Protein AF-0000000085928287 (afdb_homodimer)

Foldseek 3Di:
DDPLVVCVVPVLSLLVVVQLLAQADKDFLVRSCVVSVHDSVSSVVNQVVCVVVVQWDWDDDPPTIIIHGNQVDQVNLVVSLVVVVSLCVVLPVVQQFDDFQFKKWFDSSLRSNDGNQDAIEMETADDPVRGNVVSVVVSCVVSVHHHHYDYHYPVVLVVCVVVVPVVSVRCLVGMGTPDHDRD/DDPLVVCVVPVLSLLVVVQLLAQADKDFLVRSCVVSVHDSVSSCVNQVVCVVVVQWDWDDDPPTIIIHGNQVDQVNLVVSLVVVVSLCVVLPVVQQFDDFQFKKWFDSSLRSNDGNQDAIEMETADDPVRGNVVSVVVSCVVSVHHHHYDYHYPVVLVVCVVVVPVVSVRCLVGIGTPDHDRD

Structure (mmCIF, N/CA/C/O backbone):
data_AF-0000000085928287-model_v1
#
loop_
_entity.id
_entity.type
_entity.pdbx_description
1 polymer 'protein adenylyltransferase'
#
loop_
_atom_site.group_PDB
_atom_site.id
_atom_site.type_symbol
_atom_site.label_atom_id
_atom_site.label_alt_id
_atom_site.label_comp_id
_atom_site.label_asym_id
_atom_site.label_entity_id
_atom_site.label_seq_id
_atom_site.pdbx_PDB_ins_code
_atom_site.Cartn_x
_atom_site.Cartn_y
_atom_site.Cartn_z
_atom_site.occupancy
_atom_site.B_iso_or_equiv
_atom_site.auth_seq_id
_atom_site.auth_comp_id
_atom_site.auth_asym_id
_atom_site.auth_atom_id
_atom_site.pdbx_PDB_model_num
ATOM 1 N N . MET A 1 1 ? -15.859 -15.82 -5.484 1 83 1 MET A N 1
ATOM 2 C CA . MET A 1 1 ? -15.695 -14.375 -5.418 1 83 1 MET A CA 1
ATOM 3 C C . MET A 1 1 ? -14.367 -14.008 -4.77 1 83 1 MET A C 1
ATOM 5 O O . MET A 1 1 ? -13.992 -14.57 -3.736 1 83 1 MET A O 1
ATOM 9 N N . SER A 1 2 ? -13.656 -13.07 -5.449 1 89.94 2 SER A N 1
ATOM 10 C CA . SER A 1 2 ? -12.352 -12.664 -4.941 1 89.94 2 SER A CA 1
ATOM 11 C C . SER A 1 2 ? -12.492 -11.68 -3.787 1 89.94 2 SER A C 1
ATOM 13 O O . SER A 1 2 ? -13.594 -11.203 -3.496 1 89.94 2 SER A O 1
ATOM 15 N N . MET A 1 3 ? -11.391 -11.453 -3.07 1 89.56 3 MET A N 1
ATOM 16 C CA . MET A 1 3 ? -11.352 -10.484 -1.98 1 89.56 3 MET A CA 1
ATOM 17 C C . MET A 1 3 ? -11.82 -9.109 -2.453 1 89.56 3 MET A C 1
ATOM 19 O O . MET A 1 3 ? -12.688 -8.5 -1.826 1 89.56 3 MET A O 1
ATOM 23 N N . LEU A 1 4 ? -11.336 -8.648 -3.57 1 93.5 4 LEU A N 1
ATOM 24 C CA . LEU A 1 4 ? -11.688 -7.332 -4.086 1 93.5 4 LEU A CA 1
ATOM 25 C C . LEU A 1 4 ? -13.156 -7.273 -4.484 1 93.5 4 LEU A C 1
ATOM 27 O O . LEU A 1 4 ? -13.805 -6.242 -4.312 1 93.5 4 LEU A O 1
ATOM 31 N N . GLU A 1 5 ? -13.641 -8.367 -4.961 1 93.19 5 GLU A N 1
ATOM 32 C CA . GLU A 1 5 ? -15.055 -8.438 -5.297 1 93.19 5 GLU A CA 1
ATOM 33 C C . GLU A 1 5 ? -15.93 -8.312 -4.051 1 93.19 5 GLU A C 1
ATOM 35 O O . GLU A 1 5 ? -16.984 -7.664 -4.086 1 93.19 5 GLU A O 1
ATOM 40 N N . HIS A 1 6 ? -15.492 -8.93 -2.996 1 93.5 6 HIS A N 1
ATOM 41 C CA . HIS A 1 6 ? -16.234 -8.805 -1.742 1 93.5 6 HIS A CA 1
ATOM 42 C C . HIS A 1 6 ? -16.172 -7.379 -1.211 1 93.5 6 HIS A C 1
ATOM 44 O O . HIS A 1 6 ? -17.172 -6.859 -0.712 1 93.5 6 HIS A O 1
ATOM 50 N N . PHE A 1 7 ? -15.047 -6.762 -1.359 1 93.06 7 PHE A N 1
ATOM 51 C CA . PHE A 1 7 ? -14.883 -5.402 -0.86 1 93.06 7 PHE A CA 1
ATOM 52 C C . PHE A 1 7 ? -15.758 -4.43 -1.64 1 93.06 7 PHE A C 1
ATOM 54 O O . PHE A 1 7 ? -16.188 -3.404 -1.104 1 93.06 7 PHE A O 1
ATOM 61 N N . LYS A 1 8 ? -16.094 -4.777 -2.809 1 92.38 8 LYS A N 1
ATOM 62 C CA . LYS A 1 8 ? -16.938 -3.939 -3.648 1 92.38 8 LYS A CA 1
ATOM 63 C C . LYS A 1 8 ? -18.359 -3.875 -3.1 1 92.38 8 LYS A C 1
ATOM 65 O O . LYS A 1 8 ? -19.156 -3.025 -3.514 1 92.38 8 LYS A O 1
ATOM 70 N N . LYS A 1 9 ? -18.703 -4.781 -2.217 1 91.25 9 LYS A N 1
ATOM 71 C CA . LYS A 1 9 ? -20 -4.719 -1.546 1 91.25 9 LYS A CA 1
ATOM 72 C C . LYS A 1 9 ? -20.094 -3.486 -0.654 1 91.25 9 LYS A C 1
ATOM 74 O O . LYS A 1 9 ? -21.203 -3.055 -0.305 1 91.25 9 LYS A O 1
ATOM 79 N N . PHE A 1 10 ? -19 -3.037 -0.293 1 93.88 10 PHE A N 1
ATOM 80 C CA . PHE A 1 10 ? -18.938 -1.779 0.441 1 93.88 10 PHE A CA 1
ATOM 81 C C . PHE A 1 10 ? -18.938 -0.593 -0.516 1 93.88 10 PHE A C 1
ATOM 83 O O . PHE A 1 10 ? -18 -0.409 -1.288 1 93.88 10 PHE A O 1
ATOM 90 N N . THR A 1 11 ? -19.953 0.269 -0.421 1 95.06 11 THR A N 1
ATOM 91 C CA . THR A 1 11 ? -20.156 1.367 -1.361 1 95.06 11 THR A CA 1
ATOM 92 C C . THR A 1 11 ? -18.938 2.295 -1.364 1 95.06 11 THR A C 1
ATOM 94 O O . THR A 1 11 ? -18.547 2.801 -2.416 1 95.06 11 THR A O 1
ATOM 97 N N . GLY A 1 12 ? -18.359 2.527 -0.198 1 96.12 12 GLY A N 1
ATOM 98 C CA . GLY A 1 12 ? -17.172 3.363 -0.122 1 96.12 12 GLY A CA 1
ATOM 99 C C . GLY A 1 12 ? -16.016 2.836 -0.95 1 96.12 12 GLY A C 1
ATOM 100 O O . GLY A 1 12 ? -15.273 3.613 -1.564 1 96.12 12 GLY A O 1
ATOM 101 N N . PHE A 1 13 ? -15.891 1.525 -0.926 1 96.88 13 PHE A N 1
ATOM 102 C CA . PHE A 1 13 ? -14.828 0.913 -1.718 1 96.88 13 PHE A CA 1
ATOM 103 C C . PHE A 1 13 ? -15.094 1.088 -3.207 1 96.88 13 PHE A C 1
ATOM 105 O O . PHE A 1 13 ? -14.172 1.339 -3.984 1 96.88 13 PHE A O 1
ATOM 112 N N . LYS A 1 14 ? -16.312 0.986 -3.617 1 96.56 14 LYS A N 1
ATOM 113 C CA . LYS A 1 14 ? -16.672 1.177 -5.02 1 96.56 14 LYS A CA 1
ATOM 114 C C . LYS A 1 14 ? -16.266 2.568 -5.504 1 96.56 14 LYS A C 1
ATOM 116 O O . LYS A 1 14 ? -15.727 2.719 -6.602 1 96.56 14 LYS A O 1
ATOM 121 N N . VAL A 1 15 ? -16.609 3.463 -4.691 1 97.88 15 VAL A N 1
ATOM 122 C CA . VAL A 1 15 ? -16.297 4.848 -5.031 1 97.88 15 VAL A CA 1
ATOM 123 C C . VAL A 1 15 ? -14.781 5.02 -5.121 1 97.88 15 VAL A C 1
ATOM 125 O O . VAL A 1 15 ? -14.266 5.574 -6.098 1 97.88 15 VAL A O 1
ATOM 128 N N . LEU A 1 16 ? -14.062 4.539 -4.086 1 98 16 LEU A N 1
ATOM 129 C CA . LEU A 1 16 ? -12.602 4.629 -4.074 1 98 16 LEU A CA 1
ATOM 130 C C . LEU A 1 16 ? -12.008 3.951 -5.301 1 98 16 LEU A C 1
ATOM 132 O O . LEU A 1 16 ? -11.133 4.516 -5.965 1 98 16 LEU A O 1
ATOM 136 N N . GLU A 1 17 ? -12.492 2.779 -5.578 1 97.69 17 GLU A N 1
ATOM 137 C CA . GLU A 1 17 ? -11.992 1.987 -6.699 1 97.69 17 GLU A CA 1
ATOM 138 C C . GLU A 1 17 ? -12.141 2.742 -8.016 1 97.69 17 GLU A C 1
ATOM 140 O O . GLU A 1 17 ? -11.25 2.689 -8.867 1 97.69 17 GLU A O 1
ATOM 145 N N . TYR A 1 18 ? -13.211 3.406 -8.234 1 97.81 18 TYR A N 1
ATOM 146 C CA . TYR A 1 18 ? -13.406 4.18 -9.461 1 97.81 18 TYR A CA 1
ATOM 147 C C . TYR A 1 18 ? -12.234 5.129 -9.695 1 97.81 18 TYR A C 1
ATOM 149 O O . TYR A 1 18 ? -11.68 5.18 -10.789 1 97.81 18 TYR A O 1
ATOM 157 N N . PHE A 1 19 ? -11.891 5.828 -8.672 1 98.06 19 PHE A N 1
ATOM 158 C CA . PHE A 1 19 ? -10.844 6.836 -8.812 1 98.06 19 PHE A CA 1
ATOM 159 C C . PHE A 1 19 ? -9.477 6.18 -8.961 1 98.06 19 PHE A C 1
ATOM 161 O O . PHE A 1 19 ? -8.602 6.707 -9.656 1 98.06 19 PHE A O 1
ATOM 168 N N . LEU A 1 20 ? -9.258 5.043 -8.266 1 97.62 20 LEU A N 1
ATOM 169 C CA . LEU A 1 20 ? -7.992 4.328 -8.406 1 97.62 20 LEU A CA 1
ATOM 170 C C . LEU A 1 20 ? -7.797 3.838 -9.836 1 97.62 20 LEU A C 1
ATOM 172 O O . LEU A 1 20 ? -6.672 3.807 -10.336 1 97.62 20 LEU A O 1
ATOM 176 N N . LEU A 1 21 ? -8.875 3.459 -10.477 1 96.31 21 LEU A N 1
ATOM 177 C CA . LEU A 1 21 ? -8.836 2.955 -11.844 1 96.31 21 LEU A CA 1
ATOM 178 C C . LEU A 1 21 ? -8.734 4.102 -12.844 1 96.31 21 LEU A C 1
ATOM 180 O O . LEU A 1 21 ? -8.359 3.893 -14 1 96.31 21 LEU A O 1
ATOM 184 N N . HIS A 1 22 ? -9.094 5.324 -12.383 1 97 22 HIS A N 1
ATOM 185 C CA . HIS A 1 22 ? -9.07 6.52 -13.219 1 97 22 HIS A CA 1
ATOM 186 C C . HIS A 1 22 ? -8.344 7.664 -12.516 1 97 22 HIS A C 1
ATOM 188 O O . HIS A 1 22 ? -8.922 8.727 -12.281 1 97 22 HIS A O 1
ATOM 194 N N . PRO A 1 23 ? -7.066 7.543 -12.32 1 97 23 PRO A N 1
ATOM 195 C CA . PRO A 1 23 ? -6.328 8.438 -11.422 1 97 23 PRO A CA 1
ATOM 196 C C . PRO A 1 23 ? -6.305 9.883 -11.922 1 97 23 PRO A C 1
ATOM 198 O O . PRO A 1 23 ? -6.18 10.812 -11.125 1 97 23 PRO A O 1
ATOM 201 N N . THR A 1 24 ? -6.426 10.172 -13.203 1 97 24 THR A N 1
ATOM 202 C CA . THR A 1 24 ? -6.289 11.531 -13.703 1 97 24 THR A CA 1
ATOM 203 C C . THR A 1 24 ? -7.652 12.102 -14.094 1 97 24 THR A C 1
ATOM 205 O O . THR A 1 24 ? -7.754 13.266 -14.477 1 97 24 THR A O 1
ATOM 208 N N . CYS A 1 25 ? -8.719 11.344 -14 1 96.12 25 CYS A N 1
ATOM 209 C CA . CYS A 1 25 ? -10.039 11.766 -14.453 1 96.12 25 CYS A CA 1
ATOM 210 C C . CYS A 1 25 ? -10.758 12.57 -13.383 1 96.12 25 CYS A C 1
ATOM 212 O O . CYS A 1 25 ? -10.547 12.352 -12.188 1 96.12 25 CYS A O 1
ATOM 214 N N . GLU A 1 26 ? -11.484 13.461 -13.859 1 97.25 26 GLU A N 1
ATOM 215 C CA . GLU A 1 26 ? -12.406 14.211 -13.016 1 97.25 26 GLU A CA 1
ATOM 216 C C . GLU A 1 26 ? -13.852 13.82 -13.297 1 97.25 26 GLU A C 1
ATOM 218 O O . GLU A 1 26 ? -14.219 13.586 -14.453 1 97.25 26 GLU A O 1
ATOM 223 N N . ILE A 1 27 ? -14.633 13.836 -12.211 1 97.38 27 ILE A N 1
ATOM 224 C CA . ILE A 1 27 ? -16 13.398 -12.438 1 97.38 27 ILE A CA 1
ATOM 225 C C . ILE A 1 27 ? -16.938 14.117 -11.477 1 97.38 27 ILE A C 1
ATOM 227 O O . ILE A 1 27 ? -16.594 14.352 -10.32 1 97.38 27 ILE A O 1
ATOM 231 N N . HIS A 1 28 ? -18.125 14.461 -12.023 1 96.5 28 HIS A N 1
ATOM 232 C CA . HIS A 1 28 ? -19.156 15.055 -11.172 1 96.5 28 HIS A CA 1
ATOM 233 C C . HIS A 1 28 ? -19.938 13.977 -10.43 1 96.5 28 HIS A C 1
ATOM 235 O O . HIS A 1 28 ? -19.984 12.828 -10.859 1 96.5 28 HIS A O 1
ATOM 241 N N . LEU A 1 29 ? -20.547 14.422 -9.336 1 94.31 29 LEU A N 1
ATOM 242 C CA . LEU A 1 29 ? -21.219 13.531 -8.398 1 94.31 29 LEU A CA 1
ATOM 243 C C . LEU A 1 29 ? -22.312 12.727 -9.109 1 94.31 29 LEU A C 1
ATOM 245 O O . LEU A 1 29 ? -22.391 11.508 -8.945 1 94.31 29 LEU A O 1
ATOM 249 N N . LYS A 1 30 ? -23.109 13.352 -9.938 1 94.25 30 LYS A N 1
ATOM 250 C CA . LYS A 1 30 ? -24.219 12.672 -10.609 1 94.25 30 LYS A CA 1
ATOM 251 C C . LYS A 1 30 ? -23.703 11.641 -11.602 1 94.25 30 LYS A C 1
ATOM 253 O O . LYS A 1 30 ? -24.266 10.547 -11.719 1 94.25 30 LYS A O 1
ATOM 258 N N . GLU A 1 31 ? -22.719 11.992 -12.281 1 97.12 31 GLU A N 1
ATOM 259 C CA . GLU A 1 31 ? -22.125 11.07 -13.234 1 97.12 31 GLU A CA 1
ATOM 260 C C . GLU A 1 31 ? -21.5 9.875 -12.516 1 97.12 31 GLU A C 1
ATOM 262 O O . GLU A 1 31 ? -21.625 8.734 -12.977 1 97.12 31 GLU A O 1
ATOM 267 N N . LEU A 1 32 ? -20.828 10.102 -11.414 1 97.81 32 LEU A N 1
ATOM 268 C CA . LEU A 1 32 ? -20.219 9.031 -10.625 1 97.81 32 LEU A CA 1
ATOM 269 C C . LEU A 1 32 ? -21.281 8.062 -10.109 1 97.81 32 LEU A C 1
ATOM 271 O O . LEU A 1 32 ? -21.125 6.848 -10.227 1 97.81 32 LEU A O 1
ATOM 275 N N . ALA A 1 33 ? -22.312 8.641 -9.578 1 97.94 33 ALA A N 1
ATOM 276 C CA . ALA A 1 33 ? -23.406 7.84 -9.055 1 97.94 33 ALA A CA 1
ATOM 277 C C . ALA A 1 33 ? -23.984 6.93 -10.125 1 97.94 33 ALA A C 1
ATOM 279 O O . ALA A 1 33 ? -24.25 5.754 -9.875 1 97.94 33 ALA A O 1
ATOM 280 N N . ARG A 1 34 ? -24.188 7.445 -11.312 1 97.94 34 ARG A N 1
ATOM 281 C CA . ARG A 1 34 ? -24.719 6.684 -12.438 1 97.94 34 ARG A CA 1
ATOM 282 C C . ARG A 1 34 ? -23.75 5.574 -12.852 1 97.94 34 ARG A C 1
ATOM 284 O O . ARG A 1 34 ? -24.156 4.43 -13.055 1 97.94 34 ARG A O 1
ATOM 291 N N . ALA A 1 35 ? -22.484 5.934 -12.938 1 97.12 35 ALA A N 1
ATOM 292 C CA . ALA A 1 35 ? -21.453 4.988 -13.383 1 97.12 35 ALA A CA 1
ATOM 293 C C . ALA A 1 35 ? -21.359 3.803 -12.43 1 97.12 35 ALA A C 1
ATOM 295 O O . ALA A 1 35 ? -21.141 2.668 -12.859 1 97.12 35 ALA A O 1
ATOM 296 N N . LEU A 1 36 ? -21.562 4.07 -11.117 1 97.62 36 LEU A N 1
ATOM 297 C CA . LEU A 1 36 ? -21.359 3.043 -10.094 1 97.62 36 LEU A CA 1
ATOM 298 C C . LEU A 1 36 ? -22.688 2.426 -9.688 1 97.62 36 LEU A C 1
ATOM 300 O O . LEU A 1 36 ? -22.734 1.5 -8.867 1 97.62 36 LEU A O 1
ATOM 304 N N . LYS A 1 37 ? -23.781 2.957 -10.258 1 97.5 37 LYS A N 1
ATOM 305 C CA . LYS A 1 37 ? -25.125 2.496 -9.93 1 97.5 37 LYS A CA 1
ATOM 306 C C . LYS A 1 37 ? -25.375 2.578 -8.43 1 97.5 37 LYS A C 1
ATOM 308 O O . LYS A 1 37 ? -25.844 1.612 -7.82 1 97.5 37 LYS A O 1
ATOM 313 N N . ILE A 1 38 ? -25.047 3.697 -7.855 1 97.25 38 ILE A N 1
ATOM 314 C CA . ILE A 1 38 ? -25.312 4 -6.453 1 97.25 38 ILE A CA 1
ATOM 315 C C . ILE A 1 38 ? -26.109 5.301 -6.352 1 97.25 38 ILE A C 1
ATOM 317 O O . ILE A 1 38 ? -26.266 6.016 -7.344 1 97.25 38 ILE A O 1
ATOM 321 N N . SER A 1 39 ? -26.625 5.59 -5.172 1 96.81 39 SER A N 1
ATOM 322 C CA . SER A 1 39 ? -27.406 6.809 -4.977 1 96.81 39 SER A CA 1
ATOM 323 C C . SER A 1 39 ? -26.516 8.039 -4.988 1 96.81 39 SER A C 1
ATOM 325 O O . SER A 1 39 ? -25.328 7.969 -4.637 1 96.81 39 SER A O 1
ATOM 327 N N . SER A 1 40 ? -27.094 9.141 -5.359 1 96.31 40 SER A N 1
ATOM 328 C CA . SER A 1 40 ? -26.391 10.414 -5.309 1 96.31 40 SER A CA 1
ATOM 329 C C . SER A 1 40 ? -25.953 10.742 -3.885 1 96.31 40 SER A C 1
ATOM 331 O O . SER A 1 40 ? -24.891 11.352 -3.68 1 96.31 40 SER A O 1
ATOM 333 N N . GLY A 1 41 ? -26.734 10.375 -2.916 1 96.69 41 GLY A N 1
ATOM 334 C CA . GLY A 1 41 ? -26.391 10.578 -1.521 1 96.69 41 GLY A CA 1
ATOM 335 C C . GLY A 1 41 ? -25.141 9.812 -1.1 1 96.69 41 GLY A C 1
ATOM 336 O O . GLY A 1 41 ? -24.281 10.359 -0.407 1 96.69 41 GLY A O 1
ATOM 337 N N . SER A 1 42 ? -25.062 8.547 -1.509 1 96.56 42 SER A N 1
ATOM 338 C CA . SER A 1 42 ? -23.891 7.727 -1.198 1 96.56 42 SER A CA 1
ATOM 339 C C . SER A 1 42 ? -22.641 8.258 -1.886 1 96.56 42 SER A C 1
ATOM 341 O O . SER A 1 42 ? -21.562 8.32 -1.278 1 96.56 42 SER A O 1
ATOM 343 N N . ALA A 1 43 ? -22.859 8.609 -3.148 1 97.62 43 ALA A N 1
ATOM 344 C CA . ALA A 1 43 ? -21.734 9.188 -3.881 1 97.62 43 ALA A CA 1
ATOM 345 C C . ALA A 1 43 ? -21.219 10.445 -3.184 1 97.62 43 ALA A C 1
ATOM 347 O O . ALA A 1 43 ? -20.016 10.609 -3.004 1 97.62 43 ALA A O 1
ATOM 348 N N . LYS A 1 44 ? -22.094 11.266 -2.812 1 97.5 44 LYS A N 1
ATOM 349 C CA . LYS A 1 44 ? -21.734 12.5 -2.115 1 97.5 44 LYS A CA 1
ATOM 350 C C . LYS A 1 44 ? -21.047 12.188 -0.783 1 97.5 44 LYS A C 1
ATOM 352 O O . LYS A 1 44 ? -20.031 12.797 -0.447 1 97.5 44 LYS A O 1
ATOM 357 N N . LEU A 1 45 ? -21.625 11.305 -0.024 1 97.38 45 LEU A N 1
ATOM 358 C CA . LEU A 1 45 ? -21.094 10.93 1.284 1 97.38 45 LEU A CA 1
ATOM 359 C C . LEU A 1 45 ? -19.625 10.539 1.183 1 97.38 45 LEU A C 1
ATOM 361 O O . LEU A 1 45 ? -18.766 11.094 1.887 1 97.38 45 LEU A O 1
ATOM 365 N N . TYR A 1 46 ? -19.312 9.648 0.306 1 97.75 46 TYR A N 1
ATOM 366 C CA . TYR A 1 46 ? -17.953 9.094 0.259 1 97.75 46 TYR A CA 1
ATOM 367 C C . TYR A 1 46 ? -17 10.039 -0.462 1 97.75 46 TYR A C 1
ATOM 369 O O . TYR A 1 46 ? -15.828 10.117 -0.122 1 97.75 46 TYR A O 1
ATOM 377 N N . CYS A 1 47 ? -17.5 10.773 -1.447 1 98 47 CYS A N 1
ATOM 378 C CA . CYS A 1 47 ? -16.641 11.797 -2.037 1 98 47 CYS A CA 1
ATOM 379 C C . CYS A 1 47 ? -16.25 12.852 -1.002 1 98 47 CYS A C 1
ATOM 381 O O . CYS A 1 47 ? -15.094 13.258 -0.933 1 98 47 CYS A O 1
ATOM 383 N N . ASP A 1 48 ? -17.234 13.234 -0.216 1 97.88 48 ASP A N 1
ATOM 384 C CA . ASP A 1 48 ? -16.953 14.203 0.842 1 97.88 48 ASP A CA 1
ATOM 385 C C . ASP A 1 48 ? -15.984 13.625 1.872 1 97.88 48 ASP A C 1
ATOM 387 O O . ASP A 1 48 ? -15.078 14.32 2.338 1 97.88 48 ASP A O 1
ATOM 391 N N . LEU A 1 49 ? -16.219 12.398 2.215 1 97.38 49 LEU A N 1
ATOM 392 C CA . LEU A 1 49 ? -15.367 11.719 3.18 1 97.38 49 LEU A CA 1
ATOM 393 C C . LEU A 1 49 ? -13.922 11.664 2.686 1 97.38 49 LEU A C 1
ATOM 395 O O . LEU A 1 49 ? -13 12.055 3.402 1 97.38 49 LEU A O 1
ATOM 399 N N . PHE A 1 50 ? -13.711 11.203 1.436 1 98 50 PHE A N 1
ATOM 400 C CA . PHE A 1 50 ? -12.375 11.055 0.872 1 98 50 PHE A CA 1
ATOM 401 C C . PHE A 1 50 ? -11.727 12.414 0.665 1 98 50 PHE A C 1
ATOM 403 O O . PHE A 1 50 ? -10.5 12.547 0.787 1 98 50 PHE A O 1
ATOM 410 N N . GLU A 1 51 ? -12.539 13.414 0.361 1 97.56 51 GLU A N 1
ATOM 411 C CA . GLU A 1 51 ? -12 14.766 0.244 1 97.56 51 GLU A CA 1
ATOM 412 C C . GLU A 1 51 ? -11.516 15.281 1.596 1 97.56 51 GLU A C 1
ATOM 414 O O . GLU A 1 51 ? -10.445 15.883 1.69 1 97.56 51 GLU A O 1
ATOM 419 N N . SER A 1 52 ? -12.289 15.055 2.629 1 97 52 SER A N 1
ATOM 420 C CA . SER A 1 52 ? -11.938 15.539 3.959 1 97 52 SER A CA 1
ATOM 421 C C . SER A 1 52 ? -10.633 14.914 4.445 1 97 52 SER A C 1
ATOM 423 O O . SER A 1 52 ? -9.906 15.523 5.234 1 97 52 SER A O 1
ATOM 425 N N . GLU A 1 53 ? -10.25 13.789 3.906 1 95.75 53 GLU A N 1
ATOM 426 C CA . GLU A 1 53 ? -9.031 13.094 4.309 1 95.75 53 GLU A CA 1
ATOM 427 C C . GLU A 1 53 ? -7.895 13.367 3.33 1 95.75 53 GLU A C 1
ATOM 429 O O . GLU A 1 53 ? -6.801 12.82 3.475 1 95.75 53 GLU A O 1
ATOM 434 N N . GLY A 1 54 ? -8.164 14.094 2.332 1 96.56 54 GLY A N 1
ATOM 435 C CA . GLY A 1 54 ? -7.145 14.492 1.377 1 96.56 54 GLY A CA 1
ATOM 436 C C . GLY A 1 54 ? -6.891 13.445 0.306 1 96.56 54 GLY A C 1
ATOM 437 O O . GLY A 1 54 ? -5.895 13.523 -0.416 1 96.56 54 GLY A O 1
ATOM 438 N N . ILE A 1 55 ? -7.75 12.5 0.216 1 98.12 55 ILE A N 1
ATOM 439 C CA . ILE A 1 55 ? -7.625 11.453 -0.79 1 98.12 55 ILE A CA 1
ATOM 440 C C . ILE A 1 55 ? -8.164 11.953 -2.129 1 98.12 55 ILE A C 1
ATOM 442 O O . ILE A 1 55 ? -7.605 11.641 -3.184 1 98.12 55 ILE A O 1
ATOM 446 N N . LEU A 1 56 ? -9.211 12.719 -2.072 1 98.44 56 LEU A N 1
ATOM 447 C CA . LEU A 1 56 ? -9.766 13.375 -3.254 1 98.44 56 LEU A CA 1
ATOM 448 C C . LEU A 1 56 ? -9.609 14.891 -3.162 1 98.44 56 LEU A C 1
ATOM 450 O O . LEU A 1 56 ? -9.508 15.438 -2.064 1 98.44 56 LEU A O 1
ATOM 454 N N . LEU A 1 57 ? -9.531 15.453 -4.305 1 98.19 57 LEU A N 1
ATOM 455 C CA . LEU A 1 57 ? -9.633 16.906 -4.465 1 98.19 57 LEU A CA 1
ATOM 456 C C . LEU A 1 57 ? -10.883 17.281 -5.254 1 98.19 57 LEU A C 1
ATOM 458 O O . LEU A 1 57 ? -11.406 16.453 -6.012 1 98.19 57 LEU A O 1
ATOM 462 N N . SER A 1 58 ? -11.352 18.453 -4.992 1 97.06 58 SER A N 1
ATOM 463 C CA . SER A 1 58 ? -12.516 18.906 -5.758 1 97.06 58 SER A CA 1
ATOM 464 C C . SER A 1 58 ? -12.344 20.344 -6.223 1 97.06 58 SER A C 1
ATOM 466 O O . SER A 1 58 ? -11.547 21.094 -5.652 1 97.06 58 SER A O 1
ATOM 468 N N . ARG A 1 59 ? -12.922 20.625 -7.277 1 95.5 59 ARG A N 1
ATOM 469 C CA . ARG A 1 59 ? -13 21.984 -7.781 1 95.5 59 ARG A CA 1
ATOM 470 C C . ARG A 1 59 ? -14.383 22.281 -8.359 1 95.5 59 ARG A C 1
ATOM 472 O O . ARG A 1 59 ? -15.094 21.359 -8.773 1 95.5 59 ARG A O 1
ATOM 479 N N . ARG A 1 60 ? -14.672 23.5 -8.336 1 93.38 60 ARG A N 1
ATOM 480 C CA . ARG A 1 60 ? -15.969 23.906 -8.859 1 93.38 60 ARG A CA 1
ATOM 481 C C . ARG A 1 60 ? -15.852 24.375 -10.312 1 93.38 60 ARG A C 1
ATOM 483 O O . ARG A 1 60 ? -14.906 25.078 -10.672 1 93.38 60 ARG A O 1
ATOM 490 N N . LYS A 1 61 ? -16.688 23.844 -11.094 1 93 61 LYS A N 1
ATOM 491 C CA . LYS A 1 61 ? -16.922 24.297 -12.453 1 93 61 LYS A CA 1
ATOM 492 C C . LYS A 1 61 ? -18.375 24.734 -12.648 1 93 61 LYS A C 1
ATOM 494 O O . LYS A 1 61 ? -19.234 23.906 -12.93 1 93 61 LYS A O 1
ATOM 499 N N . GLY A 1 62 ? -18.547 26.094 -12.609 1 92.31 62 GLY A N 1
ATOM 500 C CA . GLY A 1 62 ? -19.938 26.531 -12.539 1 92.31 62 GLY A CA 1
ATOM 501 C C . GLY A 1 62 ? -20.672 26.016 -11.32 1 92.31 62 GLY A C 1
ATOM 502 O O . GLY A 1 62 ? -20.219 26.219 -10.188 1 92.31 62 GLY A O 1
ATOM 503 N N . ASN A 1 63 ? -21.781 25.234 -11.617 1 90 63 ASN A N 1
ATOM 504 C CA . ASN A 1 63 ? -22.562 24.703 -10.516 1 90 63 ASN A CA 1
ATOM 505 C C . ASN A 1 63 ? -22.172 23.25 -10.203 1 90 63 ASN A C 1
ATOM 507 O O . ASN A 1 63 ? -22.781 22.609 -9.344 1 90 63 ASN A O 1
ATOM 511 N N . LEU A 1 64 ? -21.172 22.828 -10.883 1 91.44 64 LEU A N 1
ATOM 512 C CA . LEU A 1 64 ? -20.766 21.422 -10.734 1 91.44 64 LEU A CA 1
ATOM 513 C C . LEU A 1 64 ? -19.531 21.312 -9.859 1 91.44 64 LEU A C 1
ATOM 515 O O . LEU A 1 64 ? -18.594 22.109 -9.969 1 91.44 64 LEU A O 1
ATOM 519 N N . ARG A 1 65 ? -19.703 20.453 -8.945 1 93.75 65 ARG A N 1
ATOM 520 C CA . ARG A 1 65 ? -18.516 20.078 -8.172 1 93.75 65 ARG A CA 1
ATOM 521 C C . ARG A 1 65 ? -17.844 18.844 -8.766 1 93.75 65 ARG A C 1
ATOM 523 O O . ARG A 1 65 ? -18.453 17.781 -8.844 1 93.75 65 ARG A O 1
ATOM 530 N N . LEU A 1 66 ? -16.609 18.984 -9.195 1 97.5 66 LEU A N 1
ATOM 531 C CA . LEU A 1 66 ? -15.852 17.922 -9.828 1 97.5 66 LEU A CA 1
ATOM 532 C C . LEU A 1 66 ? -14.82 17.328 -8.875 1 97.5 66 LEU A C 1
ATOM 534 O O . LEU A 1 66 ? -14.117 18.078 -8.188 1 97.5 66 LEU A O 1
ATOM 538 N N . PHE A 1 67 ? -14.797 16 -8.852 1 98.25 67 PHE A N 1
ATOM 539 C CA . PHE A 1 67 ? -13.867 15.32 -7.957 1 98.25 67 PHE A CA 1
ATOM 540 C C . PHE A 1 67 ? -12.781 14.602 -8.75 1 98.25 67 PHE A C 1
ATOM 542 O O . PHE A 1 67 ? -13.039 14.07 -9.828 1 98.25 67 PHE A O 1
ATOM 549 N N . ARG A 1 68 ? -11.578 14.586 -8.188 1 98.06 68 ARG A N 1
ATOM 550 C CA . ARG A 1 68 ? -10.469 13.82 -8.742 1 98.06 68 ARG A CA 1
ATOM 551 C C . ARG A 1 68 ? -9.586 13.258 -7.637 1 98.06 68 ARG A C 1
ATOM 553 O O . ARG A 1 68 ? -9.656 13.703 -6.492 1 98.06 68 ARG A O 1
ATOM 560 N N . LEU A 1 69 ? -8.836 12.32 -7.988 1 98.5 69 LEU A N 1
ATOM 561 C CA . LEU A 1 69 ? -7.898 11.695 -7.055 1 98.5 69 LEU A CA 1
ATOM 562 C C . LEU A 1 69 ? -6.738 12.633 -6.742 1 98.5 69 LEU A C 1
ATOM 564 O O . LEU A 1 69 ? -6.199 13.289 -7.641 1 98.5 69 LEU A O 1
ATOM 568 N N . ASN A 1 70 ? -6.312 12.734 -5.5 1 98.25 70 ASN A N 1
ATOM 569 C CA . ASN A 1 70 ? -5.141 13.5 -5.09 1 98.25 70 ASN A CA 1
ATOM 570 C C . ASN A 1 70 ? -3.854 12.703 -5.285 1 98.25 70 ASN A C 1
ATOM 572 O O . ASN A 1 70 ? -3.242 12.25 -4.312 1 98.25 70 ASN A O 1
ATOM 576 N N . ASN A 1 71 ? -3.357 12.68 -6.453 1 97.88 71 ASN A N 1
ATOM 577 C CA . ASN A 1 71 ? -2.266 11.797 -6.855 1 97.88 71 ASN A CA 1
ATOM 578 C C . ASN A 1 71 ? -0.958 12.172 -6.164 1 97.88 71 ASN A C 1
ATOM 580 O O . ASN A 1 71 ? -0.005 11.391 -6.16 1 97.88 71 ASN A O 1
ATOM 584 N N . ASP A 1 72 ? -0.835 13.336 -5.547 1 96.25 72 ASP A N 1
ATOM 585 C CA . ASP A 1 72 ? 0.402 13.789 -4.918 1 96.25 72 ASP A CA 1
ATOM 586 C C . ASP A 1 72 ? 0.475 13.336 -3.461 1 96.25 72 ASP A C 1
ATOM 588 O O . ASP A 1 72 ? 1.529 13.422 -2.83 1 96.25 72 ASP A O 1
ATOM 592 N N . ASP A 1 73 ? -0.633 12.859 -3.01 1 97.5 73 ASP A N 1
ATOM 593 C CA . ASP A 1 73 ? -0.722 12.461 -1.608 1 97.5 73 ASP A CA 1
ATOM 594 C C . ASP A 1 73 ? -0.023 11.125 -1.371 1 97.5 73 ASP A C 1
ATOM 596 O O . ASP A 1 73 ? -0.177 10.188 -2.158 1 97.5 73 ASP A O 1
ATOM 600 N N . PHE A 1 74 ? 0.738 11.039 -0.226 1 97.81 74 PHE A N 1
ATOM 601 C CA . PHE A 1 74 ? 1.546 9.852 0.029 1 97.81 74 PHE A CA 1
ATOM 602 C C . PHE A 1 74 ? 0.66 8.625 0.239 1 97.81 74 PHE A C 1
ATOM 604 O O . PHE A 1 74 ? 1.01 7.523 -0.179 1 97.81 74 PHE A O 1
ATOM 611 N N . ALA A 1 75 ? -0.419 8.805 0.889 1 97.75 75 ALA A N 1
ATOM 612 C CA . ALA A 1 75 ? -1.323 7.688 1.144 1 97.75 75 ALA A CA 1
ATOM 613 C C . ALA A 1 75 ? -2.002 7.227 -0.144 1 97.75 75 ALA A C 1
ATOM 615 O O . ALA A 1 75 ? -2.223 6.031 -0.343 1 97.75 75 ALA A O 1
ATOM 616 N N . VAL A 1 76 ? -2.326 8.125 -1.021 1 98.19 76 VAL A N 1
ATOM 617 C CA . VAL A 1 76 ? -2.971 7.812 -2.291 1 98.19 76 VAL A CA 1
ATOM 618 C C . VAL A 1 76 ? -2.023 6.988 -3.162 1 98.19 76 VAL A C 1
ATOM 620 O O . VAL A 1 76 ? -2.434 6 -3.773 1 98.19 76 VAL A O 1
ATOM 623 N N . LYS A 1 77 ? -0.764 7.422 -3.152 1 98 77 LYS A N 1
ATOM 624 C CA . LYS A 1 77 ? 0.229 6.652 -3.895 1 98 77 LYS A CA 1
ATOM 625 C C . LYS A 1 77 ? 0.282 5.207 -3.406 1 98 77 LYS A C 1
ATOM 627 O O . LYS A 1 77 ? 0.312 4.273 -4.211 1 98 77 LYS A O 1
ATOM 632 N N . GLU A 1 78 ? 0.204 5.047 -2.141 1 97.88 78 GLU A N 1
ATOM 633 C CA . GLU A 1 78 ? 0.295 3.715 -1.548 1 97.88 78 GLU A CA 1
ATOM 634 C C . GLU A 1 78 ? -0.973 2.906 -1.809 1 97.88 78 GLU A C 1
ATOM 636 O O . GLU A 1 78 ? -0.906 1.703 -2.068 1 97.88 78 GLU A O 1
ATOM 641 N N . ILE A 1 79 ? -2.139 3.553 -1.761 1 98.25 79 ILE A N 1
ATOM 642 C CA . ILE A 1 79 ? -3.4 2.871 -2.02 1 98.25 79 ILE A CA 1
ATOM 643 C C . ILE A 1 79 ? -3.432 2.375 -3.463 1 98.25 79 ILE A C 1
ATOM 645 O O . ILE A 1 79 ? -3.855 1.247 -3.73 1 98.25 79 ILE A O 1
ATOM 649 N N . LYS A 1 80 ? -2.996 3.242 -4.367 1 98 80 LYS A N 1
ATOM 650 C CA . LYS A 1 80 ? -2.938 2.863 -5.773 1 98 80 LYS A CA 1
ATOM 651 C C . LYS A 1 80 ? -2.072 1.622 -5.977 1 98 80 LYS A C 1
ATOM 653 O O . LYS A 1 80 ? -2.514 0.642 -6.578 1 98 80 LYS A O 1
ATOM 658 N N . LYS A 1 81 ? -0.929 1.729 -5.438 1 97.88 81 LYS A N 1
ATOM 659 C CA . LYS A 1 81 ? 0.033 0.636 -5.535 1 97.88 81 LYS A CA 1
ATOM 660 C C . LYS A 1 81 ? -0.55 -0.66 -4.977 1 97.88 81 LYS A C 1
ATOM 662 O O . LYS A 1 81 ? -0.532 -1.694 -5.648 1 97.88 81 LYS A O 1
ATOM 667 N N . THR A 1 82 ? -1.063 -0.615 -3.809 1 98.12 82 THR A N 1
ATOM 668 C CA . THR A 1 82 ? -1.593 -1.784 -3.115 1 98.12 82 THR A CA 1
ATOM 669 C C . THR A 1 82 ? -2.762 -2.389 -3.889 1 98.12 82 THR A C 1
ATOM 671 O O . THR A 1 82 ? -2.85 -3.607 -4.039 1 98.12 82 THR A O 1
ATOM 674 N N . TYR A 1 83 ? -3.596 -1.541 -4.41 1 97.88 83 TYR A N 1
ATOM 675 C CA . TYR A 1 83 ? -4.762 -2.008 -5.152 1 97.88 83 TYR A CA 1
ATOM 676 C C . TYR A 1 83 ? -4.34 -2.854 -6.352 1 97.88 83 TYR A C 1
ATOM 678 O O . TYR A 1 83 ? -4.852 -3.957 -6.547 1 97.88 83 TYR A O 1
ATOM 686 N N . TYR A 1 84 ? -3.432 -2.377 -7.086 1 97.56 84 TYR A N 1
ATOM 687 C CA . TYR A 1 84 ? -3.047 -3.086 -8.305 1 97.56 84 TYR A CA 1
ATOM 688 C C . TYR A 1 84 ? -2.234 -4.332 -7.973 1 97.56 84 TYR A C 1
ATOM 690 O O . TYR A 1 84 ? -2.314 -5.34 -8.68 1 97.56 84 TYR A O 1
ATOM 698 N N . LEU A 1 85 ? -1.449 -4.258 -6.902 1 97.56 85 LEU A N 1
ATOM 699 C CA . LEU A 1 85 ? -0.736 -5.461 -6.488 1 97.56 85 LEU A CA 1
ATOM 700 C C . LEU A 1 85 ? -1.714 -6.562 -6.082 1 97.56 85 LEU A C 1
ATOM 702 O O . LEU A 1 85 ? -1.481 -7.738 -6.363 1 97.56 85 LEU A O 1
ATOM 706 N N . LEU A 1 86 ? -2.783 -6.16 -5.41 1 97.25 86 LEU A N 1
ATOM 707 C CA . LEU A 1 86 ? -3.814 -7.121 -5.035 1 97.25 86 LEU A CA 1
ATOM 708 C C . LEU A 1 86 ? -4.504 -7.691 -6.27 1 97.25 86 LEU A C 1
ATOM 710 O O . LEU A 1 86 ? -4.773 -8.891 -6.336 1 97.25 86 LEU A O 1
ATOM 714 N N . LEU A 1 87 ? -4.758 -6.828 -7.219 1 96.81 87 LEU A N 1
ATOM 715 C CA . LEU A 1 87 ? -5.359 -7.27 -8.477 1 96.81 87 LEU A CA 1
ATOM 716 C C . LEU A 1 87 ? -4.449 -8.258 -9.195 1 96.81 87 LEU A C 1
ATOM 718 O O . LEU A 1 87 ? -4.91 -9.297 -9.672 1 96.81 87 LEU A O 1
ATOM 722 N N . LEU A 1 88 ? -3.217 -7.953 -9.25 1 97.75 88 LEU A N 1
ATOM 723 C CA . LEU A 1 88 ? -2.234 -8.805 -9.914 1 97.75 88 LEU A CA 1
ATOM 724 C C . LEU A 1 88 ? -2.111 -10.148 -9.203 1 97.75 88 LEU A C 1
ATOM 726 O O . LEU A 1 88 ? -2.014 -11.188 -9.859 1 97.75 88 LEU A O 1
ATOM 730 N N . LYS A 1 89 ? -2.088 -10.094 -7.922 1 97.06 89 LYS A N 1
ATOM 731 C CA . LYS A 1 89 ? -2.025 -11.336 -7.152 1 97.06 89 LYS A CA 1
ATOM 732 C C . LYS A 1 89 ? -3.225 -12.227 -7.453 1 97.06 89 LYS A C 1
ATOM 734 O O . LYS A 1 89 ? -3.07 -13.43 -7.668 1 97.06 89 LYS A O 1
ATOM 739 N N . GLU A 1 90 ? -4.348 -11.609 -7.391 1 96.06 90 GLU A N 1
ATOM 740 C CA . GLU A 1 90 ? -5.582 -12.336 -7.68 1 96.06 90 GLU A CA 1
ATOM 741 C C . GLU A 1 90 ? -5.5 -13.039 -9.031 1 96.06 90 GLU A C 1
ATOM 743 O O . GLU A 1 90 ? -6.051 -14.133 -9.203 1 96.06 90 GLU A O 1
ATOM 748 N N . LYS A 1 91 ? -4.832 -12.414 -9.961 1 96.94 91 LYS A N 1
ATOM 749 C CA . LYS A 1 91 ? -4.773 -12.961 -11.312 1 96.94 91 LYS A CA 1
ATOM 750 C C . LYS A 1 91 ? -3.566 -13.883 -11.484 1 96.94 91 LYS A C 1
ATOM 752 O O . LYS A 1 91 ? -3.363 -14.461 -12.555 1 96.94 91 LYS A O 1
ATOM 757 N N . GLY A 1 92 ? -2.773 -14.016 -10.508 1 96.69 92 GLY A N 1
ATOM 758 C CA . GLY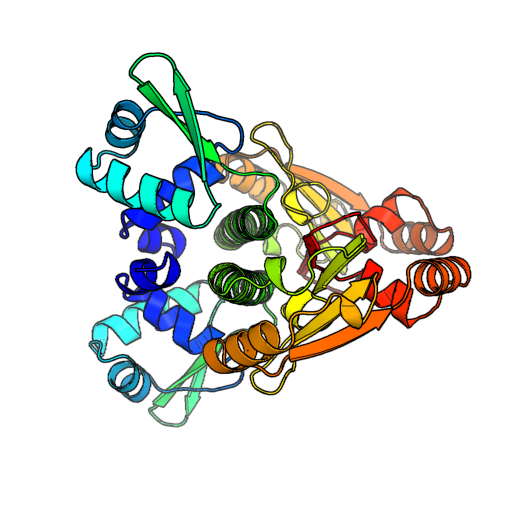 A 1 92 ? -1.718 -15.016 -10.492 1 96.69 92 GLY A CA 1
ATOM 759 C C . GLY A 1 92 ? -0.41 -14.508 -11.07 1 96.69 92 GLY A C 1
ATOM 760 O O . GLY A 1 92 ? 0.315 -15.258 -11.727 1 96.69 92 GLY A O 1
ATOM 761 N N . ILE A 1 93 ? -0.073 -13.273 -10.836 1 98.19 93 ILE A N 1
ATOM 762 C CA . ILE A 1 93 ? 1.138 -12.688 -11.398 1 98.19 93 ILE A CA 1
ATOM 763 C C . ILE A 1 93 ? 2.359 -13.469 -10.93 1 98.19 93 ILE A C 1
ATOM 765 O O . ILE A 1 93 ? 3.348 -13.586 -11.664 1 98.19 93 ILE A O 1
ATOM 769 N N . GLN A 1 94 ? 2.305 -14.07 -9.766 1 97.06 94 GLN A N 1
ATOM 770 C CA . GLN A 1 94 ? 3.434 -14.789 -9.188 1 97.06 94 GLN A CA 1
ATOM 771 C C . GLN A 1 94 ? 3.738 -16.062 -9.977 1 97.06 94 GLN A C 1
ATOM 773 O O . GLN A 1 94 ? 4.797 -16.672 -9.805 1 97.06 94 GLN A O 1
ATOM 778 N N . ASN A 1 95 ? 2.869 -16.406 -10.812 1 97.81 95 ASN A N 1
ATOM 779 C CA . ASN A 1 95 ? 3.006 -17.688 -11.523 1 97.81 95 ASN A CA 1
ATOM 780 C C . ASN A 1 95 ? 3.477 -17.469 -12.961 1 97.81 95 ASN A C 1
ATOM 782 O O . ASN A 1 95 ? 3.576 -18.438 -13.727 1 97.81 95 ASN A O 1
ATOM 786 N N . ILE A 1 96 ? 3.809 -16.297 -13.352 1 98.06 96 ILE A N 1
ATOM 787 C CA . ILE A 1 96 ? 4.125 -16.031 -14.75 1 98.06 96 ILE A CA 1
ATOM 788 C C . ILE A 1 96 ? 5.48 -16.641 -15.094 1 98.06 96 ILE A C 1
ATOM 790 O O . ILE A 1 96 ? 5.816 -16.812 -16.266 1 98.06 96 ILE A O 1
ATOM 794 N N . CYS A 1 97 ? 6.32 -16.859 -14.117 1 96.88 97 CYS A N 1
ATOM 795 C CA . CYS A 1 97 ? 7.625 -17.484 -14.328 1 96.88 97 CYS A CA 1
ATOM 796 C C . CYS A 1 97 ? 7.84 -18.641 -13.367 1 96.88 97 CYS A C 1
ATOM 798 O O . CYS A 1 97 ? 7.871 -18.438 -12.148 1 96.88 97 CYS A O 1
ATOM 800 N N . LYS A 1 98 ? 8.047 -19.797 -13.844 1 89.31 98 LYS A N 1
ATOM 801 C CA . LYS A 1 98 ? 8.148 -21 -13.031 1 89.31 98 LYS A CA 1
ATOM 802 C C . LYS A 1 98 ? 9.516 -21.109 -12.367 1 89.31 98 LYS A C 1
ATOM 804 O O . LYS A 1 98 ? 9.609 -21.344 -11.164 1 89.31 98 LYS A O 1
ATOM 809 N N . ASN A 1 99 ? 10.648 -20.938 -13.055 1 93.56 99 ASN A N 1
ATOM 810 C CA . ASN A 1 99 ? 12.008 -21.203 -12.57 1 93.56 99 ASN A CA 1
ATOM 811 C C . ASN A 1 99 ? 12.859 -19.938 -12.586 1 93.56 99 ASN A C 1
ATOM 813 O O . ASN A 1 99 ? 14.086 -20.016 -12.742 1 93.56 99 ASN A O 1
ATOM 817 N N . CYS A 1 100 ? 12.242 -18.891 -12.25 1 96.75 100 CYS A N 1
ATOM 818 C CA . CYS A 1 100 ? 13.039 -17.672 -12.273 1 96.75 100 CYS A CA 1
ATOM 819 C C . CYS A 1 100 ? 13.68 -17.406 -10.914 1 96.75 100 CYS A C 1
ATOM 821 O O . CYS A 1 100 ? 13.195 -17.891 -9.891 1 96.75 100 CYS A O 1
ATOM 823 N N . SER A 1 101 ? 14.766 -16.688 -10.898 1 98.06 101 SER A N 1
ATOM 824 C CA . SER A 1 101 ? 15.461 -16.312 -9.672 1 98.06 101 SER A CA 1
ATOM 825 C C . SER A 1 101 ? 14.68 -15.242 -8.906 1 98.06 101 SER A C 1
ATOM 827 O O . SER A 1 101 ? 14.633 -15.266 -7.676 1 98.06 101 SER A O 1
ATOM 829 N N . SER A 1 102 ? 14.164 -14.336 -9.695 1 98.5 102 SER A N 1
ATOM 830 C CA . SER A 1 102 ? 13.391 -13.258 -9.094 1 98.5 102 SER A CA 1
ATOM 831 C C . SER A 1 102 ? 12.32 -12.742 -10.047 1 98.5 102 SER A C 1
ATOM 833 O O . SER A 1 102 ? 12.5 -12.789 -11.266 1 98.5 102 SER A O 1
ATOM 835 N N . LEU A 1 103 ? 11.25 -12.336 -9.539 1 98.75 103 LEU A N 1
ATOM 836 C CA . LEU A 1 103 ? 10.156 -11.656 -10.219 1 98.75 103 LEU A CA 1
ATOM 837 C C . LEU A 1 103 ? 9.758 -10.383 -9.477 1 98.75 103 LEU A C 1
ATOM 839 O O . LEU A 1 103 ? 9.453 -10.43 -8.281 1 98.75 103 LEU A O 1
ATOM 843 N N . ALA A 1 104 ? 9.82 -9.25 -10.164 1 98.69 104 ALA A N 1
ATOM 844 C CA . ALA A 1 104 ? 9.555 -7.988 -9.477 1 98.69 104 ALA A CA 1
ATOM 845 C C . ALA A 1 104 ? 8.781 -7.027 -10.375 1 98.69 104 ALA A C 1
ATOM 847 O O . ALA A 1 104 ? 8.883 -7.094 -11.602 1 98.69 104 ALA A O 1
ATOM 848 N N . ILE A 1 105 ? 7.984 -6.188 -9.742 1 98.69 105 ILE A N 1
ATOM 849 C CA . ILE A 1 105 ? 7.363 -5.031 -10.383 1 98.69 105 ILE A CA 1
ATOM 850 C C . ILE A 1 105 ? 8.211 -3.787 -10.133 1 98.69 105 ILE A C 1
ATOM 852 O O . ILE A 1 105 ? 8.719 -3.582 -9.031 1 98.69 105 ILE A O 1
ATOM 856 N N . TYR A 1 106 ? 8.438 -2.988 -11.133 1 98.12 106 TYR A N 1
ATOM 857 C CA . TYR A 1 106 ? 9.203 -1.757 -10.969 1 98.12 106 TYR A CA 1
ATOM 858 C C . TYR A 1 106 ? 8.586 -0.624 -11.781 1 98.12 106 TYR A C 1
ATOM 860 O O . TYR A 1 106 ? 7.523 -0.789 -12.391 1 98.12 106 TYR A O 1
ATOM 868 N N . GLY A 1 107 ? 9.156 0.586 -11.648 1 96.31 107 GLY A N 1
ATOM 869 C CA . GLY A 1 107 ? 8.609 1.726 -12.367 1 96.31 107 GLY A CA 1
ATOM 870 C C . GLY A 1 107 ? 7.5 2.432 -11.602 1 96.31 107 GLY A C 1
ATOM 871 O O . GLY A 1 107 ? 7.492 2.438 -10.375 1 96.31 107 GLY A O 1
ATOM 872 N N . SER A 1 108 ? 6.605 3.023 -12.305 1 96.88 108 SER A N 1
ATOM 873 C CA . SER A 1 108 ? 5.605 3.914 -11.727 1 96.88 108 SER A CA 1
ATOM 874 C C . SER A 1 108 ? 4.605 3.143 -10.875 1 96.88 108 SER A C 1
ATOM 876 O O . SER A 1 108 ? 4.105 3.662 -9.875 1 96.88 108 SER A O 1
ATOM 878 N N . PHE A 1 109 ? 4.301 1.873 -11.227 1 97.62 109 PHE A N 1
ATOM 879 C CA . PHE A 1 109 ? 3.361 1.089 -10.43 1 97.62 109 PHE A CA 1
ATOM 880 C C . PHE A 1 109 ? 3.969 0.716 -9.086 1 97.62 109 PHE A C 1
ATOM 882 O O . PHE A 1 109 ? 3.252 0.592 -8.086 1 97.62 109 PHE A O 1
ATOM 889 N N . ALA A 1 110 ? 5.277 0.577 -9.008 1 97.06 110 ALA A N 1
ATOM 890 C CA . ALA A 1 110 ? 5.957 0.255 -7.754 1 97.06 110 ALA A CA 1
ATOM 891 C C . ALA A 1 110 ? 6.004 1.467 -6.828 1 97.06 110 ALA A C 1
ATOM 893 O O . ALA A 1 110 ? 6.047 1.32 -5.602 1 97.06 110 ALA A O 1
ATOM 894 N N . SER A 1 111 ? 6 2.662 -7.402 1 94.69 111 SER A N 1
ATOM 895 C CA . SER A 1 111 ? 6.082 3.869 -6.586 1 94.69 111 SER A CA 1
ATOM 896 C C . SER A 1 111 ? 4.695 4.457 -6.332 1 94.69 111 SER A C 1
ATOM 898 O O . SER A 1 111 ? 4.543 5.363 -5.508 1 94.69 111 SER A O 1
ATOM 900 N N . GLY A 1 112 ? 3.678 3.996 -7.074 1 96.62 112 GLY A N 1
ATOM 901 C CA . GLY A 1 112 ? 2.334 4.531 -6.938 1 96.62 112 GLY A CA 1
ATOM 902 C C . GLY A 1 112 ? 2.107 5.789 -7.758 1 96.62 112 GLY A C 1
ATOM 903 O O . GLY A 1 112 ? 1.086 6.461 -7.602 1 96.62 112 GLY A O 1
ATOM 904 N N . GLU A 1 113 ? 3.008 6.133 -8.68 1 96.69 113 GLU A N 1
ATOM 905 C CA . GLU A 1 113 ? 2.943 7.391 -9.422 1 96.69 113 GLU A CA 1
ATOM 906 C C . GLU A 1 113 ? 2.32 7.188 -10.797 1 96.69 113 GLU A C 1
ATOM 908 O O . GLU A 1 113 ? 2.285 8.117 -11.609 1 96.69 113 GLU A O 1
ATOM 913 N N . PHE A 1 114 ? 1.723 6.07 -11.047 1 97.25 114 PHE A N 1
ATOM 914 C CA . PHE A 1 114 ? 1.185 5.723 -12.352 1 97.25 114 PHE A CA 1
ATOM 915 C C . PHE A 1 114 ? -0.115 6.473 -12.617 1 97.25 114 PHE A C 1
ATOM 917 O O . PHE A 1 114 ? -0.735 7 -11.695 1 97.25 114 PHE A O 1
ATOM 924 N N . ASP A 1 115 ? -0.447 6.566 -13.898 1 96.31 115 ASP A N 1
ATOM 925 C CA . ASP A 1 115 ? -1.771 6.988 -14.352 1 96.31 115 ASP A CA 1
ATOM 926 C C . ASP A 1 115 ? -2.385 5.953 -15.289 1 96.31 115 ASP A C 1
ATOM 928 O O . ASP A 1 115 ? -1.906 4.82 -15.375 1 96.31 115 ASP A O 1
ATOM 932 N N . GLU A 1 116 ? -3.52 6.297 -15.945 1 93.75 116 GLU A N 1
ATOM 933 C CA . GLU A 1 116 ? -4.27 5.328 -16.75 1 93.75 116 GLU A CA 1
ATOM 934 C C . GLU A 1 116 ? -3.486 4.906 -17.984 1 93.75 116 GLU A C 1
ATOM 936 O O . GLU A 1 116 ? -3.783 3.873 -18.594 1 93.75 116 GLU A O 1
ATOM 941 N N . LYS A 1 117 ? -2.553 5.703 -18.375 1 95.06 117 LYS A N 1
ATOM 942 C CA . LYS A 1 117 ? -1.816 5.422 -19.594 1 95.06 117 LYS A CA 1
ATOM 943 C C . LYS A 1 117 ? -0.522 4.668 -19.312 1 95.06 117 LYS A C 1
ATOM 945 O O . LYS A 1 117 ? 0.17 4.234 -20.234 1 95.06 117 LYS A O 1
ATOM 950 N N . SER A 1 118 ? -0.182 4.539 -18.047 1 97 118 SER A N 1
ATOM 951 C CA . SER A 1 118 ? 1.064 3.896 -17.641 1 97 118 SER A CA 1
ATOM 952 C C . SER A 1 118 ? 1.019 2.393 -17.891 1 97 118 SER A C 1
ATOM 954 O O . SER A 1 118 ? -0.017 1.755 -17.703 1 97 118 SER A O 1
ATOM 956 N N . ASP A 1 119 ? 2.113 1.86 -18.328 1 97.56 119 ASP A N 1
ATOM 957 C CA . ASP A 1 119 ? 2.273 0.41 -18.375 1 97.56 119 ASP A CA 1
ATOM 958 C C . ASP A 1 119 ? 2.842 -0.12 -17.062 1 97.56 119 ASP A C 1
ATOM 960 O O . ASP A 1 119 ? 3.416 0.637 -16.266 1 97.56 119 ASP A O 1
ATOM 964 N N . LEU A 1 120 ? 2.561 -1.387 -16.766 1 98.25 120 LEU A N 1
ATOM 965 C CA . LEU A 1 120 ? 3.111 -2.045 -15.586 1 98.25 120 LEU A CA 1
ATOM 966 C C . LEU A 1 120 ? 4.41 -2.766 -15.922 1 98.25 120 LEU A C 1
ATOM 968 O O . LEU A 1 120 ? 4.414 -3.717 -16.719 1 98.25 120 LEU A O 1
ATOM 972 N N . ASP A 1 121 ? 5.531 -2.367 -15.336 1 98.69 121 ASP A N 1
ATOM 973 C CA . ASP A 1 121 ? 6.859 -2.896 -15.633 1 98.69 121 ASP A CA 1
ATOM 974 C C . ASP A 1 121 ? 7.172 -4.109 -14.758 1 98.69 121 ASP A C 1
ATOM 976 O O . ASP A 1 121 ? 7.09 -4.035 -13.531 1 98.69 121 ASP A O 1
ATOM 980 N N . ILE A 1 122 ? 7.559 -5.148 -15.445 1 98.75 122 ILE A N 1
ATOM 981 C CA . ILE A 1 122 ? 7.887 -6.395 -14.766 1 98.75 122 ILE A CA 1
ATOM 982 C C . ILE A 1 122 ? 9.32 -6.801 -15.086 1 98.75 122 ILE A C 1
ATOM 984 O O . ILE A 1 122 ? 9.734 -6.766 -16.25 1 98.75 122 ILE A O 1
ATOM 988 N N . LEU A 1 123 ? 10.07 -7.152 -14.109 1 98.81 123 LEU A N 1
ATOM 989 C CA . LEU A 1 123 ? 11.422 -7.676 -14.273 1 98.81 123 LEU A CA 1
ATOM 990 C C . LEU A 1 123 ? 11.5 -9.133 -13.836 1 98.81 123 LEU A C 1
ATOM 992 O O . LEU A 1 123 ? 11.062 -9.477 -12.734 1 98.81 123 LEU A O 1
ATOM 996 N N . VAL A 1 124 ? 11.953 -9.953 -14.664 1 98.81 124 VAL A N 1
ATOM 997 C CA . VAL A 1 124 ? 12.227 -11.359 -14.352 1 98.81 124 VAL A CA 1
ATOM 998 C C . VAL A 1 124 ? 13.711 -11.641 -14.516 1 98.81 124 VAL A C 1
ATOM 1000 O O . VAL A 1 124 ? 14.289 -11.383 -15.57 1 98.81 124 VAL A O 1
ATOM 1003 N N . ILE A 1 125 ? 14.305 -12.039 -13.461 1 98.81 125 ILE A N 1
ATOM 1004 C CA . ILE A 1 125 ? 15.664 -12.578 -13.555 1 98.81 125 ILE A CA 1
ATOM 1005 C C . ILE A 1 125 ? 15.609 -14.078 -13.82 1 98.81 125 ILE A C 1
ATOM 1007 O O . ILE A 1 125 ? 15.32 -14.867 -12.914 1 98.81 125 ILE A O 1
ATOM 1011 N N . GLY A 1 126 ? 15.836 -14.461 -14.984 1 98 126 GLY A N 1
ATOM 1012 C CA . GLY A 1 126 ? 15.688 -15.828 -15.453 1 98 126 GLY A CA 1
ATOM 1013 C C . GLY A 1 126 ? 15.75 -15.945 -16.969 1 98 126 GLY A C 1
ATOM 1014 O O . GLY A 1 126 ? 16.5 -15.219 -17.625 1 98 126 GLY A O 1
ATOM 1015 N N . SER A 1 127 ? 15.008 -16.938 -17.531 1 97.12 127 SER A N 1
ATOM 1016 C CA . SER A 1 127 ? 15.039 -17.203 -18.969 1 97.12 127 SER A CA 1
ATOM 1017 C C . SER A 1 127 ? 13.672 -16.984 -19.609 1 97.12 127 SER A C 1
ATOM 1019 O O . SER A 1 127 ? 12.648 -17.281 -19 1 97.12 127 SER A O 1
ATOM 1021 N N . LYS A 1 128 ? 13.648 -16.578 -20.844 1 96.56 128 LYS A N 1
ATOM 1022 C CA . LYS A 1 128 ? 12.414 -16.344 -21.578 1 96.56 128 LYS A CA 1
ATOM 1023 C C . LYS A 1 128 ? 11.594 -17.625 -21.719 1 96.56 128 LYS A C 1
ATOM 1025 O O . LYS A 1 128 ? 10.367 -17.578 -21.781 1 96.56 128 LYS A O 1
ATOM 1030 N N . GLU A 1 129 ? 12.344 -18.703 -21.672 1 96.62 129 GLU A N 1
ATOM 1031 C CA . GLU A 1 129 ? 11.688 -20 -21.859 1 96.62 129 GLU A CA 1
ATOM 1032 C C . GLU A 1 129 ? 10.812 -20.359 -20.672 1 96.62 129 GLU A C 1
ATOM 1034 O O . GLU A 1 129 ? 9.922 -21.203 -20.781 1 96.62 129 GLU A O 1
ATOM 1039 N N . ASP A 1 130 ? 11.062 -19.703 -19.594 1 97.44 130 ASP A N 1
ATOM 1040 C CA . ASP A 1 130 ? 10.352 -20.062 -18.375 1 97.44 130 ASP A CA 1
ATOM 1041 C C . ASP A 1 130 ? 9.133 -19.156 -18.156 1 97.44 130 ASP A C 1
ATOM 1043 O O . ASP A 1 130 ? 8.406 -19.312 -17.172 1 97.44 130 ASP A O 1
ATOM 1047 N N . ILE A 1 131 ? 8.852 -18.281 -19.156 1 98.12 131 ILE A N 1
ATOM 1048 C CA . ILE A 1 131 ? 7.77 -17.312 -19 1 98.12 131 ILE A CA 1
ATOM 1049 C C . ILE A 1 131 ? 6.469 -17.906 -19.547 1 98.12 131 ILE A C 1
ATOM 1051 O O . ILE A 1 131 ? 6.449 -18.5 -20.625 1 98.12 131 ILE A O 1
ATOM 1055 N N . ASP A 1 132 ? 5.449 -17.766 -18.812 1 98.38 132 ASP A N 1
ATOM 1056 C CA . ASP A 1 132 ? 4.105 -18.109 -19.266 1 98.38 132 ASP A CA 1
ATOM 1057 C C . ASP A 1 132 ? 3.432 -16.938 -19.953 1 98.38 132 ASP A C 1
ATOM 1059 O O . ASP A 1 132 ? 2.607 -16.234 -19.344 1 98.38 132 ASP A O 1
ATOM 1063 N N . TYR A 1 133 ? 3.658 -16.797 -21.219 1 97.94 133 TYR A N 1
ATOM 1064 C CA . TYR A 1 133 ? 3.174 -15.656 -21.984 1 97.94 133 TYR A CA 1
ATOM 1065 C C . TYR A 1 133 ? 1.654 -15.68 -22.094 1 97.94 133 TYR A C 1
ATOM 1067 O O . TYR A 1 133 ? 1.017 -14.633 -22.219 1 97.94 133 TYR A O 1
ATOM 1075 N N . LYS A 1 134 ? 1.166 -16.828 -22.125 1 98.19 134 LYS A N 1
ATOM 1076 C CA . LYS A 1 134 ? -0.29 -16.922 -22.156 1 98.19 134 LYS A CA 1
ATOM 1077 C C . LYS A 1 134 ? -0.909 -16.312 -20.891 1 98.19 134 LYS A C 1
ATOM 1079 O O . LYS A 1 134 ? -1.848 -15.523 -20.984 1 98.19 134 LYS A O 1
ATOM 1084 N N . LEU A 1 135 ? -0.366 -16.703 -19.766 1 98.31 135 LEU A N 1
ATOM 1085 C CA . LEU A 1 135 ? -0.844 -16.141 -18.5 1 98.31 135 LEU A CA 1
ATOM 1086 C C . LEU A 1 135 ? -0.641 -14.625 -18.469 1 98.31 135 LEU A C 1
ATOM 1088 O O . LEU A 1 135 ? -1.51 -13.883 -18 1 98.31 135 LEU A O 1
ATOM 1092 N N . LEU A 1 136 ? 0.491 -14.172 -18.953 1 98.19 136 LEU A N 1
ATOM 1093 C CA . LEU A 1 136 ? 0.793 -12.75 -19 1 98.19 136 LEU A CA 1
ATOM 1094 C C . LEU A 1 136 ? -0.277 -11.992 -19.781 1 98.19 136 LEU A C 1
ATOM 1096 O O . LEU A 1 136 ? -0.764 -10.953 -19.328 1 98.19 136 LEU A O 1
ATOM 1100 N N . ARG A 1 137 ? -0.659 -12.523 -20.906 1 98.25 137 ARG A N 1
ATOM 1101 C CA . ARG A 1 137 ? -1.678 -11.898 -21.75 1 98.25 137 ARG A CA 1
ATOM 1102 C C . ARG A 1 137 ? -3.037 -11.906 -21.062 1 98.25 137 ARG A C 1
ATOM 1104 O O . ARG A 1 137 ? -3.777 -10.922 -21.125 1 98.25 137 ARG A O 1
ATOM 1111 N N . GLU A 1 138 ? -3.354 -12.977 -20.422 1 98.31 138 GLU A N 1
ATOM 1112 C CA . GLU A 1 138 ? -4.609 -13.086 -19.688 1 98.31 138 GLU A CA 1
ATOM 1113 C C . GLU A 1 138 ? -4.688 -12.039 -18.578 1 98.31 138 GLU A C 1
ATOM 1115 O O . GLU A 1 138 ? -5.73 -11.406 -18.391 1 98.31 138 GLU A O 1
ATOM 1120 N N . ILE A 1 139 ? -3.604 -11.906 -17.891 1 98.19 139 ILE A N 1
ATOM 1121 C CA . ILE A 1 139 ? -3.555 -10.938 -16.797 1 98.19 139 ILE A CA 1
ATOM 1122 C C . ILE A 1 139 ? -3.736 -9.531 -17.359 1 98.19 139 ILE A C 1
ATOM 1124 O O . ILE A 1 139 ? -4.504 -8.734 -16.812 1 98.19 139 ILE A O 1
ATOM 1128 N N . GLU A 1 140 ? -3.004 -9.203 -18.406 1 97.81 140 GLU A N 1
ATOM 1129 C CA . GLU A 1 140 ? -3.117 -7.902 -19.062 1 97.81 140 GLU A CA 1
ATOM 1130 C C . GLU A 1 140 ? -4.566 -7.586 -19.406 1 97.81 140 GLU A C 1
ATOM 1132 O O . GLU A 1 140 ? -5.047 -6.48 -19.156 1 97.81 140 GLU A O 1
ATOM 1137 N N . GLU A 1 141 ? -5.191 -8.539 -19.969 1 97.5 141 GLU A N 1
ATOM 1138 C CA . GLU A 1 141 ? -6.574 -8.367 -20.391 1 97.5 141 GLU A CA 1
ATOM 1139 C C . GLU A 1 141 ? -7.508 -8.188 -19.203 1 97.5 141 GLU A C 1
ATOM 1141 O O . GLU A 1 141 ? -8.391 -7.332 -19.219 1 97.5 141 GLU A O 1
ATOM 1146 N N . ARG A 1 142 ? -7.262 -8.953 -18.219 1 96.25 142 ARG A N 1
ATOM 1147 C CA . ARG A 1 142 ? -8.172 -8.961 -17.062 1 96.25 142 ARG A CA 1
ATOM 1148 C C . ARG A 1 142 ? -7.965 -7.723 -16.203 1 96.25 142 ARG A C 1
ATOM 1150 O O . ARG A 1 142 ? -8.922 -7.176 -15.656 1 96.25 142 ARG A O 1
ATOM 1157 N N . VAL A 1 143 ? -6.781 -7.285 -16.078 1 95.88 143 VAL A N 1
ATOM 1158 C CA . VAL A 1 143 ? -6.453 -6.152 -15.219 1 95.88 143 VAL A CA 1
ATOM 1159 C C . VAL A 1 143 ? -6.66 -4.848 -15.984 1 95.88 143 VAL A C 1
ATOM 1161 O O . VAL A 1 143 ? -6.934 -3.807 -15.383 1 95.88 143 VAL A O 1
ATOM 1164 N N . GLY A 1 144 ? -6.547 -4.859 -17.25 1 95.5 144 GLY A N 1
ATOM 1165 C CA . GLY A 1 144 ? -6.773 -3.686 -18.078 1 95.5 144 GLY A CA 1
ATOM 1166 C C . GLY A 1 144 ? -5.574 -2.758 -18.141 1 95.5 144 GLY A C 1
ATOM 1167 O O . GLY A 1 144 ? -5.73 -1.537 -18.219 1 95.5 144 GLY A O 1
ATOM 1168 N N . VAL A 1 145 ? -4.441 -3.176 -17.906 1 96.62 145 VAL A N 1
ATOM 1169 C CA . VAL A 1 145 ? -3.193 -2.42 -17.969 1 96.62 145 VAL A CA 1
ATOM 1170 C C . VAL A 1 145 ? -2.184 -3.172 -18.844 1 96.62 145 VAL A C 1
ATOM 1172 O O . VAL A 1 145 ? -2.088 -4.398 -18.766 1 96.62 145 VAL A O 1
ATOM 1175 N N . SER A 1 146 ? -1.504 -2.445 -19.641 1 97.25 146 SER A N 1
ATOM 1176 C CA . SER A 1 146 ? -0.449 -3.062 -20.438 1 97.25 146 SER A CA 1
ATOM 1177 C C . SER A 1 146 ? 0.716 -3.512 -19.562 1 97.25 146 SER A C 1
ATOM 1179 O O . SER A 1 146 ? 1.186 -2.756 -18.703 1 97.25 146 SER A O 1
ATOM 1181 N N . LEU A 1 147 ? 1.156 -4.773 -19.766 1 98.06 147 LEU A N 1
ATOM 1182 C CA . LEU A 1 147 ? 2.295 -5.301 -19.031 1 98.06 147 LEU A CA 1
ATOM 1183 C C . LEU A 1 147 ? 3.561 -5.27 -19.875 1 98.06 147 LEU A C 1
ATOM 1185 O O . LEU A 1 147 ? 3.566 -5.766 -21 1 98.06 147 LEU A O 1
ATOM 1189 N N . GLN A 1 148 ? 4.594 -4.641 -19.422 1 98.25 148 GLN A N 1
ATOM 1190 C CA . GLN A 1 148 ? 5.891 -4.57 -20.078 1 98.25 148 GLN A CA 1
ATOM 1191 C C . GLN A 1 148 ? 6.914 -5.465 -19.391 1 98.25 148 GLN A C 1
ATOM 1193 O O . GLN A 1 148 ? 7.371 -5.156 -18.281 1 98.25 148 GLN A O 1
ATOM 1198 N N . LEU A 1 149 ? 7.332 -6.512 -20.062 1 98.5 149 LEU A N 1
ATOM 1199 C CA . LEU A 1 149 ? 8.172 -7.543 -19.469 1 98.5 149 LEU A CA 1
ATOM 1200 C C . LEU A 1 149 ? 9.625 -7.371 -19.875 1 98.5 149 LEU A C 1
ATOM 1202 O O . LEU A 1 149 ? 9.93 -7.227 -21.062 1 98.5 149 LEU A O 1
ATOM 1206 N N . THR A 1 150 ? 10.516 -7.301 -18.938 1 98.62 150 THR A N 1
ATOM 1207 C CA . THR A 1 150 ? 11.961 -7.371 -19.125 1 98.62 150 THR A CA 1
ATOM 1208 C C . THR A 1 150 ? 12.523 -8.648 -18.516 1 98.62 150 THR A C 1
ATOM 1210 O O . THR A 1 150 ? 12.328 -8.914 -17.328 1 98.62 150 THR A O 1
ATOM 1213 N N . VAL A 1 151 ? 13.141 -9.477 -19.344 1 98.69 151 VAL A N 1
ATOM 1214 C CA . VAL A 1 151 ? 13.766 -10.711 -18.859 1 98.69 151 VAL A CA 1
ATOM 1215 C C . VAL A 1 151 ? 15.281 -10.602 -18.984 1 98.69 151 VAL A C 1
ATOM 1217 O O . VAL A 1 151 ? 15.805 -10.312 -20.078 1 98.69 151 VAL A O 1
ATOM 1220 N N . LEU A 1 152 ? 15.961 -10.789 -17.875 1 98.56 152 LEU A N 1
ATOM 1221 C CA . LEU A 1 152 ? 17.422 -10.742 -17.859 1 98.56 152 LEU A CA 1
ATOM 1222 C C . LEU A 1 152 ? 17.984 -12.016 -17.234 1 98.56 152 LEU A C 1
ATOM 1224 O O . LEU A 1 152 ? 17.516 -12.477 -16.203 1 98.56 152 LEU A O 1
ATOM 1228 N N . PRO A 1 153 ? 19 -12.586 -17.906 1 98.12 153 PRO A N 1
ATOM 1229 C CA . PRO A 1 153 ? 19.688 -13.688 -17.219 1 98.12 153 PRO A CA 1
ATOM 1230 C C . PRO A 1 153 ? 20.406 -13.242 -15.953 1 98.12 153 PRO A C 1
ATOM 1232 O O . PRO A 1 153 ? 20.812 -12.078 -15.844 1 98.12 153 PRO A O 1
ATOM 1235 N N . PHE A 1 154 ? 20.562 -14.18 -15.047 1 97.62 154 PHE A N 1
ATOM 1236 C CA . PHE A 1 154 ? 21.156 -13.898 -13.742 1 97.62 154 PHE A CA 1
ATOM 1237 C C . PHE A 1 154 ? 22.516 -13.234 -13.898 1 97.62 154 PHE A C 1
ATOM 1239 O O . PHE A 1 154 ? 22.797 -12.227 -13.242 1 97.62 154 PHE A O 1
ATOM 1246 N N . TYR A 1 155 ? 23.406 -13.766 -14.789 1 97.88 155 TYR A N 1
ATOM 1247 C CA . TYR A 1 155 ? 24.766 -13.258 -14.945 1 97.88 155 TYR A CA 1
ATOM 1248 C C . TYR A 1 155 ? 24.75 -11.812 -15.438 1 97.88 155 TYR A C 1
ATOM 1250 O O . TYR A 1 155 ? 25.562 -10.992 -14.992 1 97.88 155 TYR A O 1
ATOM 1258 N N . LYS A 1 156 ? 23.844 -11.5 -16.312 1 98.19 156 LYS A N 1
ATOM 1259 C CA . LYS A 1 156 ? 23.75 -10.133 -16.828 1 98.19 156 LYS A CA 1
ATOM 1260 C C . LYS A 1 156 ? 23.266 -9.172 -15.75 1 98.19 156 LYS A C 1
ATOM 1262 O O . LYS A 1 156 ? 23.781 -8.062 -15.617 1 98.19 156 LYS A O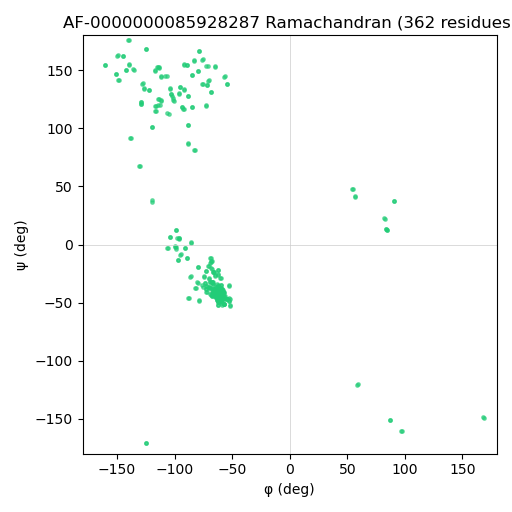 1
ATOM 1267 N N . TRP A 1 157 ? 22.266 -9.57 -14.969 1 98.25 157 TRP A N 1
ATOM 1268 C CA . TRP A 1 157 ? 21.75 -8.75 -13.875 1 98.25 157 TRP A CA 1
ATOM 1269 C C . TRP A 1 157 ? 22.844 -8.445 -12.859 1 98.25 157 TRP A C 1
ATOM 1271 O O . TRP A 1 157 ? 23.016 -7.297 -12.445 1 98.25 157 TRP A O 1
ATOM 1281 N N . GLU A 1 158 ? 23.594 -9.461 -12.516 1 97.75 158 GLU A N 1
ATOM 1282 C CA . GLU A 1 158 ? 24.672 -9.289 -11.547 1 97.75 158 GLU A CA 1
ATOM 1283 C C . GLU A 1 158 ? 25.734 -8.328 -12.078 1 97.75 158 GLU A C 1
ATOM 1285 O O . GLU A 1 158 ? 26.266 -7.504 -11.336 1 97.75 158 GLU A O 1
ATOM 1290 N N . LYS A 1 159 ? 26.031 -8.469 -13.336 1 98.25 159 LYS A N 1
ATOM 1291 C CA . LYS A 1 159 ? 27 -7.582 -13.969 1 98.25 159 LYS A CA 1
ATOM 1292 C C . LYS A 1 159 ? 26.516 -6.133 -13.945 1 98.25 159 LYS A C 1
ATOM 1294 O O . LYS A 1 159 ? 27.281 -5.219 -13.641 1 98.25 159 LYS A O 1
ATOM 1299 N N . MET A 1 160 ? 25.219 -5.992 -14.219 1 98.19 160 MET A N 1
ATOM 1300 C CA . MET A 1 160 ? 24.625 -4.656 -14.203 1 98.19 160 MET A CA 1
ATOM 1301 C C . MET A 1 160 ? 24.688 -4.047 -12.812 1 98.19 160 MET A C 1
ATOM 1303 O O . MET A 1 160 ? 24.969 -2.854 -12.664 1 98.19 160 MET A O 1
ATOM 1307 N N . LYS A 1 161 ? 24.406 -4.828 -11.836 1 96.62 161 LYS A N 1
ATOM 1308 C CA . LYS A 1 161 ? 24.5 -4.359 -10.453 1 96.62 161 LYS A CA 1
ATOM 1309 C C . LYS A 1 161 ? 25.922 -3.918 -10.117 1 96.62 161 LYS A C 1
ATOM 1311 O O . LYS A 1 161 ? 26.125 -2.842 -9.547 1 96.62 161 LYS A O 1
ATOM 1316 N N . GLU A 1 162 ? 26.844 -4.727 -10.445 1 96.88 162 GLU A N 1
ATOM 1317 C CA . GLU A 1 162 ? 28.266 -4.469 -10.172 1 96.88 162 GLU A CA 1
ATOM 1318 C C . GLU A 1 162 ? 28.719 -3.17 -10.82 1 96.88 162 GLU A C 1
ATOM 1320 O O . GLU A 1 162 ? 29.484 -2.412 -10.227 1 96.88 162 GLU A O 1
ATOM 1325 N N . GLU A 1 163 ? 28.266 -2.947 -11.938 1 97.56 163 GLU A N 1
ATOM 1326 C CA . GLU A 1 163 ? 28.688 -1.782 -12.711 1 97.56 163 GLU A CA 1
ATOM 1327 C C . GLU A 1 163 ? 27.859 -0.551 -12.344 1 97.56 163 GLU A C 1
ATOM 1329 O O . GLU A 1 163 ? 28.016 0.511 -12.953 1 97.56 163 GLU A O 1
ATOM 1334 N N . LYS A 1 164 ? 26.938 -0.702 -11.414 1 94.31 164 LYS A N 1
ATOM 1335 C CA . LYS A 1 164 ? 26.062 0.391 -10.984 1 94.31 164 LYS A CA 1
ATOM 1336 C C . LYS A 1 164 ? 25.297 0.969 -12.164 1 94.31 164 LYS A C 1
ATOM 1338 O O . LYS A 1 164 ? 25.25 2.188 -12.344 1 94.31 164 LYS A O 1
ATOM 1343 N N . ASP A 1 165 ? 24.844 -0.01 -12.984 1 97.12 165 ASP A N 1
ATOM 1344 C CA . ASP A 1 165 ? 24 0.372 -14.125 1 97.12 165 ASP A CA 1
ATOM 1345 C C . ASP A 1 165 ? 22.797 1.181 -13.664 1 97.12 165 ASP A C 1
ATOM 1347 O O . ASP A 1 165 ? 22.156 0.846 -12.664 1 97.12 165 ASP A O 1
ATOM 1351 N N . HIS A 1 166 ? 22.453 2.24 -14.398 1 96.88 166 HIS A N 1
ATOM 1352 C CA . HIS A 1 166 ? 21.406 3.172 -14 1 96.88 166 HIS A CA 1
ATOM 1353 C C . HIS A 1 166 ? 20.047 2.467 -13.883 1 96.88 166 HIS A C 1
ATOM 1355 O O . HIS A 1 166 ? 19.281 2.75 -12.969 1 96.88 166 HIS A O 1
ATOM 1361 N N . PHE A 1 167 ? 19.781 1.589 -14.828 1 97.62 167 PHE A N 1
ATOM 1362 C CA . PHE A 1 167 ? 18.547 0.827 -14.789 1 97.62 167 PHE A CA 1
ATOM 1363 C C . PHE A 1 167 ? 18.484 -0.051 -13.547 1 97.62 167 PHE A C 1
ATOM 1365 O O . PHE A 1 167 ? 17.5 -0.027 -12.805 1 97.62 167 PHE A O 1
ATOM 1372 N N . ALA A 1 168 ? 19.453 -0.8 -13.312 1 97.38 168 ALA A N 1
ATOM 1373 C CA . ALA A 1 168 ? 19.516 -1.697 -12.164 1 97.38 168 ALA A CA 1
ATOM 1374 C C . ALA A 1 168 ? 19.375 -0.924 -10.852 1 97.38 168 ALA A C 1
ATOM 1376 O O . ALA A 1 168 ? 18.625 -1.338 -9.969 1 97.38 168 ALA A O 1
ATOM 1377 N N . GLU A 1 169 ? 20.016 0.21 -10.797 1 94.88 169 GLU A N 1
ATOM 1378 C CA . GLU A 1 169 ? 19.938 1.021 -9.586 1 94.88 169 GLU A CA 1
ATOM 1379 C C . GLU A 1 169 ? 18.531 1.548 -9.359 1 94.88 169 GLU A C 1
ATOM 1381 O O . GLU A 1 169 ? 18.047 1.567 -8.227 1 94.88 169 GLU A O 1
ATOM 1386 N N . SER A 1 170 ? 17.953 1.945 -10.422 1 94.94 170 SER A N 1
ATOM 1387 C CA . SER A 1 170 ? 16.594 2.477 -10.32 1 94.94 170 SER A CA 1
ATOM 1388 C C . SER A 1 170 ? 15.609 1.397 -9.891 1 94.94 170 SER A C 1
ATOM 1390 O O . SER A 1 170 ? 14.727 1.651 -9.07 1 94.94 170 SER A O 1
ATOM 1392 N N . VAL A 1 171 ? 15.758 0.188 -10.391 1 97.06 171 VAL A N 1
ATOM 1393 C CA . VAL A 1 171 ? 14.883 -0.927 -10.047 1 97.06 171 VAL A CA 1
ATOM 1394 C C . VAL A 1 171 ? 15.086 -1.307 -8.578 1 97.06 171 VAL A C 1
ATOM 1396 O O . VAL A 1 171 ? 14.117 -1.498 -7.84 1 97.06 171 VAL A O 1
ATOM 1399 N N . ILE A 1 172 ? 16.297 -1.359 -8.242 1 94.25 172 ILE A N 1
ATOM 1400 C CA . ILE A 1 172 ? 16.609 -1.757 -6.875 1 94.25 172 ILE A CA 1
ATOM 1401 C C . ILE A 1 172 ? 16.047 -0.728 -5.895 1 94.25 172 ILE A C 1
ATOM 1403 O O . ILE A 1 172 ? 15.539 -1.087 -4.832 1 94.25 172 ILE A O 1
ATOM 1407 N N . ARG A 1 173 ? 16.109 0.484 -6.285 1 90.31 173 ARG A N 1
ATOM 1408 C CA . ARG A 1 173 ? 15.641 1.563 -5.414 1 90.31 173 ARG A CA 1
ATOM 1409 C C . ARG A 1 173 ? 14.125 1.523 -5.25 1 90.31 173 ARG A C 1
ATOM 1411 O O . ARG A 1 173 ? 13.609 1.774 -4.164 1 90.31 173 ARG A O 1
ATOM 1418 N N . LYS A 1 174 ? 13.453 1.185 -6.32 1 92.88 174 LYS A N 1
ATOM 1419 C CA . LYS A 1 174 ? 11.992 1.209 -6.293 1 92.88 174 LYS A CA 1
ATOM 1420 C C . LYS A 1 174 ? 11.414 -0.009 -7.008 1 92.88 174 LYS A C 1
ATOM 1422 O O . LYS A 1 174 ? 11.25 -0.001 -8.227 1 92.88 174 LYS A O 1
ATOM 1427 N N . HIS A 1 175 ? 11.164 -1.046 -6.289 1 97.19 175 HIS A N 1
ATOM 1428 C CA . HIS A 1 175 ? 10.516 -2.24 -6.82 1 97.19 175 HIS A CA 1
ATOM 1429 C C . HIS A 1 175 ? 9.688 -2.941 -5.746 1 97.19 175 HIS A C 1
ATOM 1431 O O . HIS A 1 175 ? 9.781 -2.607 -4.562 1 97.19 175 HIS A O 1
ATOM 1437 N N . VAL A 1 176 ? 8.859 -3.752 -6.188 1 97.88 176 VAL A N 1
ATOM 1438 C CA . VAL A 1 176 ? 8.156 -4.695 -5.32 1 97.88 176 VAL A CA 1
ATOM 1439 C C . VAL A 1 176 ? 8.531 -6.125 -5.707 1 97.88 176 VAL A C 1
ATOM 1441 O O . VAL A 1 176 ? 8.289 -6.551 -6.836 1 97.88 176 VAL A O 1
ATOM 1444 N N . LEU A 1 177 ? 9.195 -6.832 -4.809 1 98 177 LEU A N 1
ATOM 1445 C CA . LEU A 1 177 ? 9.539 -8.227 -5.059 1 98 177 LEU A CA 1
ATOM 1446 C C . LEU A 1 177 ? 8.305 -9.117 -4.961 1 98 177 LEU A C 1
ATOM 1448 O O . LEU A 1 177 ? 7.637 -9.141 -3.926 1 98 177 LEU A O 1
ATOM 1452 N N . ILE A 1 178 ? 8.008 -9.766 -6.012 1 98.38 178 ILE A N 1
ATOM 1453 C CA . ILE A 1 178 ? 6.836 -10.641 -6.059 1 98.38 178 ILE A CA 1
ATOM 1454 C C . ILE A 1 178 ? 7.219 -12.039 -5.586 1 98.38 178 ILE A C 1
ATOM 1456 O O . ILE A 1 178 ? 6.492 -12.656 -4.809 1 98.38 178 ILE A O 1
ATOM 1460 N N . LYS A 1 179 ? 8.305 -12.469 -6.094 1 97 179 LYS A N 1
ATOM 1461 C CA . LYS A 1 179 ? 8.781 -13.797 -5.707 1 97 179 LYS A CA 1
ATOM 1462 C C . LYS A 1 179 ? 10.273 -13.953 -6.004 1 97 179 LYS A C 1
ATOM 1464 O O . LYS A 1 179 ? 10.82 -13.25 -6.855 1 97 179 LYS A O 1
ATOM 1469 N N . GLY A 1 180 ? 10.852 -14.859 -5.219 1 97.06 180 GLY A N 1
ATOM 1470 C CA . GLY A 1 180 ? 12.25 -15.18 -5.465 1 97.06 180 GLY A CA 1
ATOM 1471 C C . GLY A 1 180 ? 13.203 -14.43 -4.559 1 97.06 180 GLY A C 1
ATOM 1472 O O . GLY A 1 180 ? 12.82 -13.984 -3.475 1 97.06 180 GLY A O 1
ATOM 1473 N N . ALA A 1 181 ? 14.438 -14.352 -4.945 1 96.62 181 ALA A N 1
ATOM 1474 C CA . ALA A 1 181 ? 15.492 -13.742 -4.148 1 96.62 181 ALA A CA 1
ATOM 1475 C C . ALA A 1 181 ? 15.461 -12.219 -4.266 1 96.62 181 ALA A C 1
ATOM 1477 O O . ALA A 1 181 ? 15.039 -11.68 -5.293 1 96.62 181 ALA A O 1
ATOM 1478 N N . PRO A 1 182 ? 15.883 -11.602 -3.168 1 94.81 182 PRO A N 1
ATOM 1479 C CA . PRO A 1 182 ? 16 -10.148 -3.252 1 94.81 182 PRO A CA 1
ATOM 1480 C C . PRO A 1 182 ? 16.922 -9.695 -4.391 1 94.81 182 PRO A C 1
ATOM 1482 O O . PRO A 1 182 ? 17.891 -10.391 -4.723 1 94.81 182 PRO A O 1
ATOM 1485 N N . LEU A 1 183 ? 16.578 -8.625 -4.98 1 94.31 183 LEU A N 1
ATOM 1486 C CA . LEU A 1 183 ? 17.359 -8.078 -6.086 1 94.31 183 LEU A CA 1
ATOM 1487 C C . LEU A 1 183 ? 18.625 -7.395 -5.574 1 94.31 183 LEU A C 1
ATOM 1489 O O . LEU A 1 183 ? 18.625 -6.848 -4.469 1 94.31 183 LEU A O 1
ATOM 1493 N N . MET B 1 1 ? -16.688 10.555 11.211 1 82.81 1 MET B N 1
ATOM 1494 C CA . MET B 1 1 ? -16.156 9.211 11.023 1 82.81 1 MET B CA 1
ATOM 1495 C C . MET B 1 1 ? -15.078 9.195 9.945 1 82.81 1 MET B C 1
ATOM 1497 O O . MET B 1 1 ? -15.258 9.781 8.875 1 82.81 1 MET B O 1
ATOM 1501 N N . SER B 1 2 ? -13.945 8.516 10.281 1 90 2 SER B N 1
ATOM 1502 C CA . SER B 1 2 ? -12.836 8.461 9.344 1 90 2 SER B CA 1
ATOM 1503 C C . SER B 1 2 ? -13.086 7.426 8.25 1 90 2 SER B C 1
ATOM 1505 O O . SER B 1 2 ? -14.047 6.652 8.328 1 90 2 SER B O 1
ATOM 1507 N N . MET B 1 3 ? -12.289 7.484 7.195 1 89.5 3 MET B N 1
ATOM 1508 C CA . MET B 1 3 ? -12.367 6.516 6.105 1 89.5 3 MET B CA 1
ATOM 1509 C C . MET B 1 3 ? -12.242 5.09 6.633 1 89.5 3 MET B C 1
ATOM 1511 O O . MET B 1 3 ? -13.07 4.234 6.312 1 89.5 3 MET B O 1
ATOM 1515 N N . LEU B 1 4 ? -11.297 4.832 7.477 1 93.44 4 LEU B N 1
ATOM 1516 C CA . LEU B 1 4 ? -11.062 3.492 8 1 93.44 4 LEU B CA 1
ATOM 1517 C C . LEU B 1 4 ? -12.227 3.043 8.883 1 93.44 4 LEU B C 1
ATOM 1519 O O . LEU B 1 4 ? -12.586 1.864 8.891 1 93.44 4 LEU B O 1
ATOM 1523 N N . GLU B 1 5 ? -12.789 3.977 9.562 1 93.25 5 GLU B N 1
ATOM 1524 C CA . GLU B 1 5 ? -13.969 3.666 10.367 1 93.25 5 GLU B CA 1
ATOM 1525 C C . GLU B 1 5 ? -15.141 3.246 9.492 1 93.25 5 GLU B C 1
ATOM 1527 O O . GLU B 1 5 ? -15.891 2.336 9.852 1 93.25 5 GLU B O 1
ATOM 1532 N N . HIS B 1 6 ? -15.297 3.922 8.398 1 93.5 6 HIS B N 1
ATOM 1533 C CA . HIS B 1 6 ? -16.359 3.547 7.469 1 93.5 6 HIS B CA 1
ATOM 1534 C C . HIS B 1 6 ? -16.109 2.166 6.871 1 93.5 6 HIS B C 1
ATOM 1536 O O . HIS B 1 6 ? -17.031 1.374 6.711 1 93.5 6 HIS B O 1
ATOM 1542 N N . PHE B 1 7 ? -14.875 1.884 6.578 1 93.19 7 PHE B N 1
ATOM 1543 C CA . PHE B 1 7 ? -14.523 0.602 5.973 1 93.19 7 PHE B CA 1
ATOM 1544 C C . PHE B 1 7 ? -14.781 -0.542 6.949 1 93.19 7 PHE B C 1
ATOM 1546 O O . PHE B 1 7 ? -15.062 -1.668 6.535 1 93.19 7 PHE B O 1
ATOM 1553 N N . LYS B 1 8 ? -14.789 -0.246 8.195 1 92.31 8 LYS B N 1
ATOM 1554 C CA . LYS B 1 8 ? -15.047 -1.253 9.227 1 92.31 8 LYS B CA 1
ATOM 1555 C C . LYS B 1 8 ? -16.5 -1.731 9.18 1 92.31 8 LYS B C 1
ATOM 1557 O O . LYS B 1 8 ? -16.828 -2.742 9.797 1 92.31 8 LYS B O 1
ATOM 1562 N N . LYS B 1 9 ? -17.344 -0.991 8.484 1 91.19 9 LYS B N 1
ATOM 1563 C CA . LYS B 1 9 ? -18.719 -1.44 8.273 1 91.19 9 LYS B CA 1
ATOM 1564 C C . LYS B 1 9 ? -18.766 -2.701 7.418 1 91.19 9 LYS B C 1
ATOM 1566 O O . LYS B 1 9 ? -19.75 -3.434 7.426 1 91.19 9 LYS B O 1
ATOM 1571 N N . PHE B 1 10 ? -17.766 -2.844 6.699 1 93.88 10 PHE B N 1
ATOM 1572 C CA . PHE B 1 10 ? -17.594 -4.074 5.934 1 93.88 10 PHE B CA 1
ATOM 1573 C C . PHE B 1 10 ? -16.938 -5.156 6.785 1 93.88 10 PHE B C 1
ATOM 1575 O O . PHE B 1 10 ? -15.781 -5.031 7.18 1 93.88 10 PHE B O 1
ATOM 1582 N N . THR B 1 11 ? -17.656 -6.281 7.004 1 95.06 11 THR B N 1
ATOM 1583 C CA . THR B 1 11 ? -17.203 -7.332 7.906 1 95.06 11 THR B CA 1
ATOM 1584 C C . THR B 1 11 ? -15.859 -7.891 7.453 1 95.06 11 THR B C 1
ATOM 1586 O O . THR B 1 11 ? -15 -8.211 8.281 1 95.06 11 THR B O 1
ATOM 1589 N N . GLY B 1 12 ? -15.664 -8.008 6.156 1 96.12 12 GLY B N 1
ATOM 1590 C CA . GLY B 1 12 ? -14.391 -8.484 5.641 1 96.12 12 GLY B CA 1
ATOM 1591 C C . GLY B 1 12 ? -13.219 -7.617 6.047 1 96.12 12 GLY B C 1
ATOM 1592 O O . GLY B 1 12 ? -12.133 -8.125 6.34 1 96.12 12 GLY B O 1
ATOM 1593 N N . PHE B 1 13 ? -13.484 -6.324 6.043 1 96.94 13 PHE B N 1
ATOM 1594 C CA . PHE B 1 13 ? -12.438 -5.402 6.457 1 96.94 13 PHE B CA 1
ATOM 1595 C C . PHE B 1 13 ? -12.117 -5.566 7.938 1 96.94 13 PHE B C 1
ATOM 1597 O O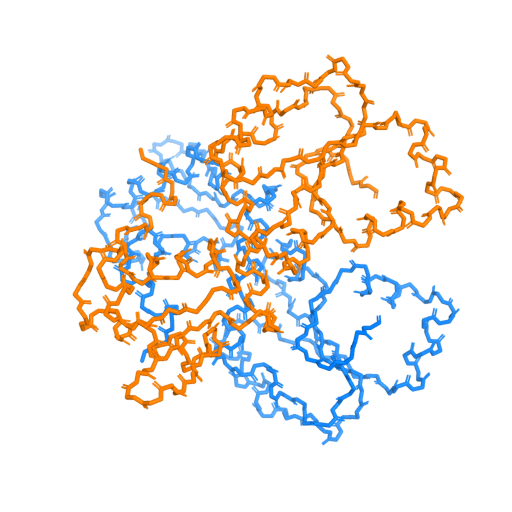 . PHE B 1 13 ? -10.953 -5.512 8.336 1 96.94 13 PHE B O 1
ATOM 1604 N N . LYS B 1 14 ? -13.094 -5.789 8.742 1 96.62 14 LYS B N 1
ATOM 1605 C CA . LYS B 1 14 ? -12.883 -5.996 10.172 1 96.62 14 LYS B CA 1
ATOM 1606 C C . LYS B 1 14 ? -11.969 -7.199 10.414 1 96.62 14 LYS B C 1
ATOM 1608 O O . LYS B 1 14 ? -11.062 -7.133 11.25 1 96.62 14 LYS B O 1
ATOM 1613 N N . VAL B 1 15 ? -12.305 -8.195 9.734 1 97.88 15 VAL B N 1
ATOM 1614 C CA . VAL B 1 15 ? -11.523 -9.414 9.875 1 97.88 15 VAL B CA 1
ATOM 1615 C C . VAL B 1 15 ? -10.086 -9.164 9.438 1 97.88 15 VAL B C 1
ATOM 1617 O O . VAL B 1 15 ? -9.141 -9.5 10.148 1 97.88 15 VAL B O 1
ATOM 1620 N N . LEU B 1 16 ? -9.922 -8.562 8.242 1 98 16 LEU B N 1
ATOM 1621 C CA . LEU B 1 16 ? -8.594 -8.242 7.727 1 98 16 LEU B CA 1
ATOM 1622 C C . LEU B 1 16 ? -7.828 -7.363 8.703 1 98 16 LEU B C 1
ATOM 1624 O O . LEU B 1 16 ? -6.66 -7.625 9 1 98 16 LEU B O 1
ATOM 1628 N N . GLU B 1 17 ? -8.492 -6.355 9.188 1 97.69 17 GLU B N 1
ATOM 1629 C CA . GLU B 1 17 ? -7.883 -5.398 10.109 1 97.69 17 GLU B CA 1
ATOM 1630 C C . GLU B 1 17 ? -7.352 -6.094 11.359 1 97.69 17 GLU B C 1
ATOM 1632 O O . GLU B 1 17 ? -6.277 -5.754 11.852 1 97.69 17 GLU B O 1
ATOM 1637 N N . TYR B 1 18 ? -8.055 -7.023 11.891 1 97.88 18 TYR B N 1
ATOM 1638 C CA . TYR B 1 18 ? -7.594 -7.754 13.062 1 97.88 18 TYR B CA 1
ATOM 1639 C C . TYR B 1 18 ? -6.199 -8.328 12.836 1 97.88 18 TYR B C 1
ATOM 1641 O O . TYR B 1 18 ? -5.309 -8.164 13.672 1 97.88 18 TYR B O 1
ATOM 1649 N N . PHE B 1 19 ? -6.043 -8.961 11.734 1 98.06 19 PHE B N 1
ATOM 1650 C CA . PHE B 1 19 ? -4.777 -9.625 11.453 1 98.06 19 PHE B CA 1
ATOM 1651 C C . PHE B 1 19 ? -3.678 -8.617 11.156 1 98.06 19 PHE B C 1
ATOM 1653 O O . PHE B 1 19 ? -2.512 -8.844 11.484 1 98.06 19 PHE B O 1
ATOM 1660 N N . LEU B 1 20 ? -4.039 -7.5 10.484 1 97.62 20 LEU B N 1
ATOM 1661 C CA . LEU B 1 20 ? -3.059 -6.453 10.219 1 97.62 20 LEU B CA 1
ATOM 1662 C C . LEU B 1 20 ? -2.527 -5.859 11.516 1 97.62 20 LEU B C 1
ATOM 1664 O O . LEU B 1 20 ? -1.354 -5.492 11.602 1 97.62 20 LEU B O 1
ATOM 1668 N N . LEU B 1 21 ? -3.385 -5.762 12.5 1 96.38 21 LEU B N 1
ATOM 1669 C CA . LEU B 1 21 ? -3.018 -5.195 13.797 1 96.38 21 LEU B CA 1
ATOM 1670 C C . LEU B 1 21 ? -2.266 -6.219 14.641 1 96.38 21 LEU B C 1
ATOM 1672 O O . LEU B 1 21 ? -1.597 -5.855 15.609 1 96.38 21 LEU B O 1
ATOM 1676 N N . HIS B 1 22 ? -2.408 -7.516 14.281 1 97.06 22 HIS B N 1
ATOM 1677 C CA . HIS B 1 22 ? -1.768 -8.609 14.992 1 97.06 22 HIS B CA 1
ATOM 1678 C C . HIS B 1 22 ? -1.039 -9.547 14.031 1 97.06 22 HIS B C 1
ATOM 1680 O O . HIS B 1 22 ? -1.351 -10.734 13.961 1 97.06 22 HIS B O 1
ATOM 1686 N N . PRO B 1 23 ? -0.002 -9.094 13.414 1 97.06 23 PRO B N 1
ATOM 1687 C CA . PRO B 1 23 ? 0.602 -9.805 12.281 1 97.06 23 PRO B CA 1
ATOM 1688 C C . PRO B 1 23 ? 1.193 -11.156 12.672 1 97.06 23 PRO B C 1
ATOM 1690 O O . PRO B 1 23 ? 1.281 -12.055 11.836 1 97.06 23 PRO B O 1
ATOM 1693 N N . THR B 1 24 ? 1.616 -11.383 13.898 1 97 24 THR B N 1
ATOM 1694 C CA . THR B 1 24 ? 2.287 -12.633 14.258 1 97 24 THR B CA 1
ATOM 1695 C C . THR B 1 24 ? 1.359 -13.531 15.07 1 97 24 THR B C 1
ATOM 1697 O O . THR B 1 24 ? 1.719 -14.664 15.398 1 97 24 THR B O 1
ATOM 1700 N N . CYS B 1 25 ? 0.154 -13.094 15.391 1 96.19 25 CYS B N 1
ATOM 1701 C CA . CYS B 1 25 ? -0.755 -13.844 16.25 1 96.19 25 CYS B CA 1
ATOM 1702 C C . CYS B 1 25 ? -1.554 -14.867 15.453 1 96.19 25 CYS B C 1
ATOM 1704 O O . CYS B 1 25 ? -1.866 -14.633 14.281 1 96.19 25 CYS B O 1
ATOM 1706 N N . GLU B 1 26 ? -1.785 -15.906 16.094 1 97.31 26 GLU B N 1
ATOM 1707 C CA . GLU B 1 26 ? -2.703 -16.922 15.586 1 97.31 26 GLU B CA 1
ATOM 1708 C C . GLU B 1 26 ? -4.012 -16.922 16.359 1 97.31 26 GLU B C 1
ATOM 1710 O O . GLU B 1 26 ? -4.016 -16.719 17.578 1 97.31 26 GLU B O 1
ATOM 1715 N N . ILE B 1 27 ? -5.078 -17.203 15.609 1 97.44 27 ILE B N 1
ATOM 1716 C CA . ILE B 1 27 ? -6.355 -17.141 16.312 1 97.44 27 ILE B CA 1
ATOM 1717 C C . ILE B 1 27 ? -7.328 -18.156 15.703 1 97.44 27 ILE B C 1
ATOM 1719 O O . ILE B 1 27 ? -7.352 -18.344 14.484 1 97.44 27 ILE B O 1
ATOM 1723 N N . HIS B 1 28 ? -8.102 -18.781 16.594 1 96.5 28 HIS B N 1
ATOM 1724 C CA . HIS B 1 28 ? -9.148 -19.672 16.109 1 96.5 28 HIS B CA 1
ATOM 1725 C C . HIS B 1 28 ? -10.406 -18.906 15.742 1 96.5 28 HIS B C 1
ATOM 1727 O O . HIS B 1 28 ? -10.617 -17.781 16.219 1 96.5 28 HIS B O 1
ATOM 1733 N N . LEU B 1 29 ? -11.195 -19.562 14.906 1 94.5 29 LEU B N 1
ATOM 1734 C CA . LEU B 1 29 ? -12.375 -18.938 14.312 1 94.5 29 LEU B CA 1
ATOM 1735 C C . LEU B 1 29 ? -13.328 -18.438 15.391 1 94.5 29 LEU B C 1
ATOM 1737 O O . LEU B 1 29 ? -13.805 -17.297 15.32 1 94.5 29 LEU B O 1
ATOM 1741 N N . LYS B 1 30 ? -13.578 -19.219 16.406 1 94.31 30 LYS B N 1
ATOM 1742 C CA . LYS B 1 30 ? -14.531 -18.844 17.438 1 94.31 30 LYS B CA 1
ATOM 1743 C C . LYS B 1 30 ? -14.016 -17.641 18.25 1 94.31 30 LYS B C 1
ATOM 1745 O O . LYS B 1 30 ? -14.789 -16.75 18.594 1 94.31 30 LYS B O 1
ATOM 1750 N N . GLU B 1 31 ? -12.82 -17.688 18.547 1 97.19 31 GLU B N 1
ATOM 1751 C CA . GLU B 1 31 ? -12.211 -16.578 19.266 1 97.19 31 GLU B CA 1
ATOM 1752 C C . GLU B 1 31 ? -12.234 -15.289 18.438 1 97.19 31 GLU B C 1
ATOM 1754 O O . GLU B 1 31 ? -12.508 -14.211 18.969 1 97.19 31 GLU B O 1
ATOM 1759 N N . LEU B 1 32 ? -11.945 -15.375 17.172 1 97.81 32 LEU B N 1
ATOM 1760 C CA . LEU B 1 32 ? -11.969 -14.227 16.266 1 97.81 32 LEU B CA 1
ATOM 1761 C C . LEU B 1 32 ? -13.367 -13.625 16.203 1 97.81 32 LEU B C 1
ATOM 1763 O O . LEU B 1 32 ? -13.531 -12.406 16.312 1 97.81 32 LEU B O 1
ATOM 1767 N N . ALA B 1 33 ? -14.305 -14.492 16.016 1 98 33 ALA B N 1
ATOM 1768 C CA . ALA B 1 33 ? -15.695 -14.062 15.945 1 98 33 ALA B CA 1
ATOM 1769 C C . ALA B 1 33 ? -16.109 -13.289 17.203 1 98 33 ALA B C 1
ATOM 1771 O O . ALA B 1 33 ? -16.766 -12.25 17.109 1 98 33 ALA B O 1
ATOM 1772 N N . ARG B 1 34 ? -15.742 -13.781 18.344 1 97.94 34 ARG B N 1
ATOM 1773 C CA . ARG B 1 34 ? -16.047 -13.141 19.609 1 97.94 34 ARG B CA 1
ATOM 1774 C C . ARG B 1 34 ? -15.359 -11.781 19.734 1 97.94 34 ARG B C 1
ATOM 1776 O O . ARG B 1 34 ? -15.977 -10.789 20.109 1 97.94 34 ARG B O 1
ATOM 1783 N N . ALA B 1 35 ? -14.078 -11.773 19.359 1 97.12 35 ALA B N 1
ATOM 1784 C CA . ALA B 1 35 ? -13.281 -10.555 19.484 1 97.12 35 ALA B CA 1
ATOM 1785 C C . ALA B 1 35 ? -13.844 -9.445 18.594 1 97.12 35 ALA B C 1
ATOM 1787 O O . ALA B 1 35 ? -13.82 -8.273 18.984 1 97.12 35 ALA B O 1
ATOM 1788 N N . LEU B 1 36 ? -14.391 -9.82 17.422 1 97.69 36 LEU B N 1
ATOM 1789 C CA . LEU B 1 36 ? -14.852 -8.836 16.453 1 97.69 36 LEU B CA 1
ATOM 1790 C C . LEU B 1 36 ? -16.359 -8.641 16.547 1 97.69 36 LEU B C 1
ATOM 1792 O O . LEU B 1 36 ? -16.922 -7.809 15.836 1 97.69 36 LEU B O 1
ATOM 1796 N N . LYS B 1 37 ? -16.984 -9.414 17.438 1 97.5 37 LYS B N 1
ATOM 1797 C CA . LYS B 1 37 ? -18.438 -9.367 17.609 1 97.5 37 LYS B CA 1
ATOM 1798 C C . LYS B 1 37 ? -19.156 -9.594 16.281 1 97.5 37 LYS B C 1
ATOM 1800 O O . LYS B 1 37 ? -20.047 -8.828 15.906 1 97.5 37 LYS B O 1
ATOM 1805 N N . ILE B 1 38 ? -18.734 -10.609 15.57 1 97.25 38 ILE B N 1
ATOM 1806 C CA . ILE B 1 38 ? -19.375 -11.047 14.328 1 97.25 38 ILE B CA 1
ATOM 1807 C C . ILE B 1 38 ? -19.75 -12.523 14.445 1 97.25 38 ILE B C 1
ATOM 1809 O O . ILE B 1 38 ? -19.359 -13.203 15.398 1 97.25 38 ILE B O 1
ATOM 1813 N N . SER B 1 39 ? -20.547 -13 13.516 1 96.81 39 SER B N 1
ATOM 1814 C CA . SER B 1 39 ? -20.969 -14.398 13.539 1 96.81 39 SER B CA 1
ATOM 1815 C C . SER B 1 39 ? -19.812 -15.336 13.188 1 96.81 39 SER B C 1
ATOM 1817 O O . SER B 1 39 ? -18.906 -14.953 12.461 1 96.81 39 SER B O 1
ATOM 1819 N N . SER B 1 40 ? -19.906 -16.531 13.688 1 96.31 40 SER B N 1
ATOM 1820 C CA . SER B 1 40 ? -18.938 -17.562 13.336 1 96.31 40 SER B CA 1
ATOM 1821 C C . SER B 1 40 ? -18.938 -17.828 11.836 1 96.31 40 SER B C 1
ATOM 1823 O O . SER B 1 40 ? -17.891 -18.125 11.258 1 96.31 40 SER B O 1
ATOM 1825 N N . GLY B 1 41 ? -20.078 -17.734 11.219 1 96.75 41 GLY B N 1
ATOM 1826 C CA . GLY B 1 41 ? -20.172 -17.906 9.773 1 96.75 41 GLY B CA 1
ATOM 1827 C C . GLY B 1 41 ? -19.422 -16.859 8.992 1 96.75 41 GLY B C 1
ATOM 1828 O O . GLY B 1 41 ? -18.734 -17.172 8.016 1 96.75 41 GLY B O 1
ATOM 1829 N N . SER B 1 42 ? -19.562 -15.594 9.406 1 96.56 42 SER B N 1
ATOM 1830 C CA . SER B 1 42 ? -18.844 -14.5 8.75 1 96.56 42 SER B CA 1
ATOM 1831 C C . SER B 1 42 ? -17.344 -14.633 8.938 1 96.56 42 SER B C 1
ATOM 1833 O O . SER B 1 42 ? -16.578 -14.43 8 1 96.56 42 SER B O 1
ATOM 1835 N N . ALA B 1 43 ? -17 -14.961 10.18 1 97.62 43 ALA B N 1
ATOM 1836 C CA . ALA B 1 43 ? -15.586 -15.164 10.453 1 97.62 43 ALA B CA 1
ATOM 1837 C C . ALA B 1 43 ? -15.008 -16.266 9.562 1 97.62 43 ALA B C 1
ATOM 1839 O O . ALA B 1 43 ? -13.938 -1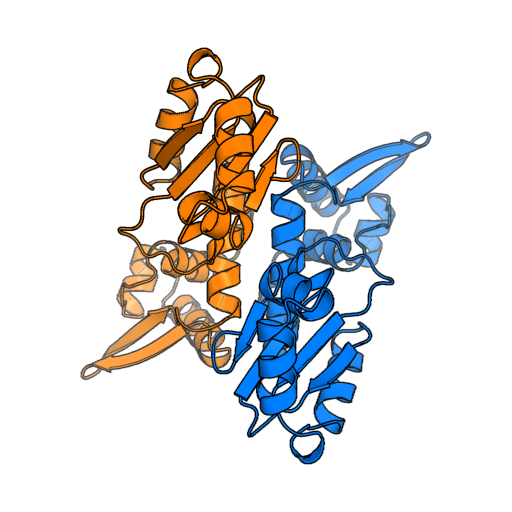6.094 8.977 1 97.62 43 ALA B O 1
ATOM 1840 N N . LYS B 1 44 ? -15.703 -17.312 9.484 1 97.5 44 LYS B N 1
ATOM 1841 C CA . LYS B 1 44 ? -15.266 -18.438 8.648 1 97.5 44 LYS B CA 1
ATOM 1842 C C . LYS B 1 44 ? -15.203 -18.016 7.18 1 97.5 44 LYS B C 1
ATOM 1844 O O . LYS B 1 44 ? -14.234 -18.344 6.488 1 97.5 44 LYS B O 1
ATOM 1849 N N . LEU B 1 45 ? -16.219 -17.375 6.703 1 97.38 45 LEU B N 1
ATOM 1850 C CA . LEU B 1 45 ? -16.297 -16.938 5.312 1 97.38 45 LEU B CA 1
ATOM 1851 C C . LEU B 1 45 ? -15.047 -16.141 4.922 1 97.38 45 LEU B C 1
ATOM 1853 O O . LEU B 1 45 ? -14.367 -16.484 3.949 1 97.38 45 LEU B O 1
ATOM 1857 N N . TYR B 1 46 ? -14.727 -15.148 5.68 1 97.75 46 TYR B N 1
ATOM 1858 C CA . TYR B 1 46 ? -13.648 -14.242 5.285 1 97.75 46 TYR B CA 1
ATOM 1859 C C . TYR B 1 46 ? -12.289 -14.852 5.59 1 97.75 46 TYR B C 1
ATOM 1861 O O . TYR B 1 46 ? -11.32 -14.617 4.863 1 97.75 46 TYR B O 1
ATOM 1869 N N . CYS B 1 47 ? -12.172 -15.641 6.645 1 98.06 47 CYS B N 1
ATOM 1870 C CA . CYS B 1 47 ? -10.922 -16.359 6.859 1 98.06 47 CYS B CA 1
ATOM 1871 C C . CYS B 1 47 ? -10.633 -17.312 5.703 1 98.06 47 CYS B C 1
ATOM 1873 O O . CYS B 1 47 ? -9.508 -17.391 5.223 1 98.06 47 CYS B O 1
ATOM 1875 N N . ASP B 1 48 ? -11.672 -18 5.281 1 97.88 48 ASP B N 1
ATOM 1876 C CA . ASP B 1 48 ? -11.523 -18.906 4.148 1 97.88 48 ASP B CA 1
ATOM 1877 C C . ASP B 1 48 ? -11.164 -18.141 2.875 1 97.88 48 ASP B C 1
ATOM 1879 O O . ASP B 1 48 ? -10.32 -18.578 2.094 1 97.88 48 ASP B O 1
ATOM 1883 N N . LEU B 1 49 ? -11.844 -17.047 2.695 1 97.38 49 LEU B N 1
ATOM 1884 C CA . LEU B 1 49 ? -11.594 -16.203 1.528 1 97.38 49 LEU B CA 1
ATOM 1885 C C . LEU B 1 49 ? -10.141 -15.734 1.502 1 97.38 49 LEU B C 1
ATOM 1887 O O . LEU B 1 49 ? -9.445 -15.898 0.497 1 97.38 49 LEU B O 1
ATOM 1891 N N . PHE B 1 50 ? -9.656 -15.156 2.621 1 98 50 PHE B N 1
ATOM 1892 C CA . PHE B 1 50 ? -8.305 -14.617 2.697 1 98 50 PHE B CA 1
ATOM 1893 C C . PHE B 1 50 ? -7.27 -15.727 2.605 1 98 50 PHE B C 1
ATOM 1895 O O . PHE B 1 50 ? -6.18 -15.523 2.066 1 98 50 PHE B O 1
ATOM 1902 N N . GLU B 1 51 ? -7.613 -16.891 3.123 1 97.62 51 GLU B N 1
ATOM 1903 C CA . GLU B 1 51 ? -6.711 -18.031 2.982 1 97.62 51 GLU B CA 1
ATOM 1904 C C . GLU B 1 51 ? -6.594 -18.469 1.526 1 97.62 51 GLU B C 1
ATOM 1906 O O . GLU B 1 51 ? -5.496 -18.75 1.041 1 97.62 51 GLU B O 1
ATOM 1911 N N . SER B 1 52 ? -7.711 -18.516 0.835 1 97.06 52 SER B N 1
ATOM 1912 C CA . SER B 1 52 ? -7.711 -18.953 -0.557 1 97.06 52 SER B CA 1
ATOM 1913 C C . SER B 1 52 ? -6.883 -18.031 -1.431 1 97.06 52 SER B C 1
ATOM 1915 O O . SER B 1 52 ? -6.332 -18.438 -2.451 1 97.06 52 SER B O 1
ATOM 1917 N N . GLU B 1 53 ? -6.68 -16.812 -0.993 1 95.88 53 GLU B N 1
ATOM 1918 C CA . GLU B 1 53 ? -5.922 -15.828 -1.757 1 95.88 53 GLU B CA 1
ATOM 1919 C C . GLU B 1 53 ? -4.488 -15.719 -1.245 1 95.88 53 GLU B C 1
ATOM 1921 O O . GLU B 1 53 ? -3.715 -14.891 -1.726 1 95.88 53 GLU B O 1
ATOM 1926 N N . GLY B 1 54 ? -4.172 -16.438 -0.26 1 96.69 54 GLY B N 1
ATOM 1927 C CA . GLY B 1 54 ? -2.818 -16.469 0.264 1 96.69 54 GLY B CA 1
ATOM 1928 C C . GLY B 1 54 ? -2.514 -15.344 1.229 1 96.69 54 GLY B C 1
ATOM 1929 O O . GLY B 1 54 ? -1.353 -15.102 1.559 1 96.69 54 GLY B O 1
ATOM 1930 N N . ILE B 1 55 ? -3.525 -14.68 1.659 1 98.12 55 ILE B N 1
ATOM 1931 C CA . ILE B 1 55 ? -3.361 -13.578 2.609 1 98.12 55 ILE B CA 1
ATOM 1932 C C . ILE B 1 55 ? -3.242 -14.141 4.027 1 98.12 55 ILE B C 1
ATOM 1934 O O . ILE B 1 55 ? -2.469 -13.633 4.84 1 98.12 55 ILE B O 1
ATOM 1938 N N . LEU B 1 56 ? -3.988 -15.172 4.297 1 98.44 56 LEU B N 1
ATOM 1939 C CA . LEU B 1 56 ? -3.895 -15.883 5.566 1 98.44 56 LEU B CA 1
ATOM 1940 C C . LEU B 1 56 ? -3.361 -17.297 5.352 1 98.44 56 LEU B C 1
ATOM 1942 O O . LEU B 1 56 ? -3.49 -17.859 4.262 1 98.44 56 LEU B O 1
ATOM 1946 N N . LEU B 1 57 ? -2.75 -17.766 6.367 1 98.19 57 LEU B N 1
ATOM 1947 C CA . LEU B 1 57 ? -2.379 -19.172 6.484 1 98.19 57 LEU B CA 1
ATOM 1948 C C . LEU B 1 57 ? -3.129 -19.828 7.637 1 98.19 57 LEU B C 1
ATOM 1950 O O . LEU B 1 57 ? -3.576 -19.156 8.562 1 98.19 57 LEU B O 1
ATOM 1954 N N . SER B 1 58 ? -3.305 -21.109 7.492 1 97.12 58 SER B N 1
ATOM 1955 C CA . SER B 1 58 ? -3.957 -21.828 8.586 1 97.12 58 SER B CA 1
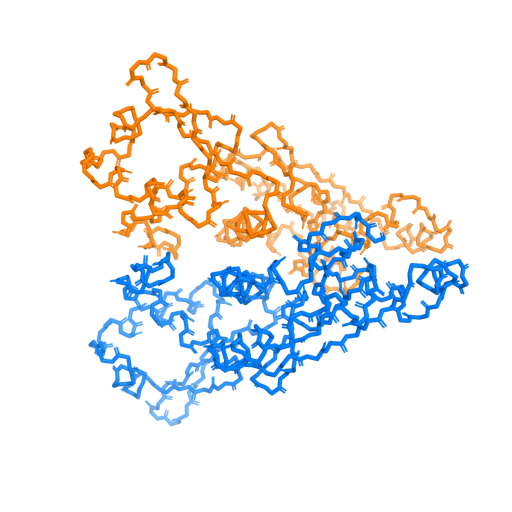ATOM 1956 C C . SER B 1 58 ? -3.244 -23.141 8.891 1 97.12 58 SER B C 1
ATOM 1958 O O . SER B 1 58 ? -2.514 -23.672 8.055 1 97.12 58 SER B O 1
ATOM 1960 N N . ARG B 1 59 ? -3.33 -23.516 10.07 1 95.5 59 ARG B N 1
ATOM 1961 C CA . ARG B 1 59 ? -2.85 -24.828 10.508 1 95.5 59 ARG B CA 1
ATOM 1962 C C . ARG B 1 59 ? -3.809 -25.453 11.508 1 95.5 59 ARG B C 1
ATOM 1964 O O . ARG B 1 59 ? -4.566 -24.75 12.18 1 95.5 59 ARG B O 1
ATOM 1971 N N . ARG B 1 60 ? -3.729 -26.703 11.523 1 93.5 60 ARG B N 1
ATOM 1972 C CA . ARG B 1 60 ? -4.602 -27.438 12.445 1 93.5 60 ARG B CA 1
ATOM 1973 C C . ARG B 1 60 ? -3.875 -27.766 13.742 1 93.5 60 ARG B C 1
ATOM 1975 O O . ARG B 1 60 ? -2.705 -28.156 13.727 1 93.5 60 ARG B O 1
ATOM 1982 N N . LYS B 1 61 ? -4.5 -27.438 14.781 1 93 61 LYS B N 1
ATOM 1983 C CA . LYS B 1 61 ? -4.109 -27.859 16.125 1 93 61 LYS B CA 1
ATOM 1984 C C . LYS B 1 61 ? -5.227 -28.672 16.781 1 93 61 LYS B C 1
ATOM 1986 O O . LYS B 1 61 ? -6.141 -28.094 17.375 1 93 61 LYS B O 1
ATOM 1991 N N . GLY B 1 62 ? -5.035 -30.031 16.766 1 92.31 62 GLY B N 1
ATOM 1992 C CA . GLY B 1 62 ? -6.176 -30.844 17.156 1 92.31 62 GLY B CA 1
ATOM 1993 C C . GLY B 1 62 ? -7.395 -30.609 16.281 1 92.31 62 GLY B C 1
ATOM 1994 O O . GLY B 1 62 ? -7.324 -30.75 15.055 1 92.31 62 GLY B O 1
ATOM 1995 N N . ASN B 1 63 ? -8.523 -30.172 16.984 1 90.06 63 ASN B N 1
ATOM 1996 C CA . ASN B 1 63 ? -9.75 -29.922 16.234 1 90.06 63 ASN B CA 1
ATOM 1997 C C . ASN B 1 63 ? -9.906 -28.453 15.867 1 90.06 63 ASN B C 1
ATOM 1999 O O . ASN B 1 63 ? -10.93 -28.047 15.312 1 90.06 63 ASN B O 1
ATOM 2003 N N . LEU B 1 64 ? -8.891 -27.719 16.172 1 91.44 64 LEU B N 1
ATOM 2004 C CA . LEU B 1 64 ? -8.969 -26.281 15.969 1 91.44 64 LEU B CA 1
ATOM 2005 C C . LEU B 1 64 ? -8.188 -25.875 14.727 1 91.44 64 LEU B C 1
ATOM 2007 O O . LEU B 1 64 ? -7.09 -26.375 14.477 1 91.44 64 LEU B O 1
ATOM 2011 N N . ARG B 1 65 ? -8.891 -25.141 13.961 1 93.81 65 ARG B N 1
ATOM 2012 C CA . ARG B 1 65 ? -8.203 -24.5 12.852 1 93.81 65 ARG B CA 1
ATOM 2013 C C . ARG B 1 65 ? -7.738 -23.094 13.234 1 93.81 65 ARG B C 1
ATOM 2015 O O . ARG B 1 65 ? -8.555 -22.234 13.562 1 93.81 65 ARG B O 1
ATOM 2022 N N . LEU B 1 66 ? -6.445 -22.875 13.211 1 97.5 66 LEU B N 1
ATOM 2023 C CA . LEU B 1 66 ? -5.848 -21.594 13.602 1 97.5 66 LEU B CA 1
ATOM 2024 C C . LEU B 1 66 ? -5.41 -20.797 12.375 1 97.5 66 LEU B C 1
ATOM 2026 O O . LEU B 1 66 ? -4.805 -21.359 11.453 1 97.5 66 LEU B O 1
ATOM 2030 N N . PHE B 1 67 ? -5.762 -19.516 12.422 1 98.25 67 PHE B N 1
ATOM 2031 C CA . PHE B 1 67 ? -5.422 -18.641 11.297 1 98.25 67 PHE B CA 1
ATOM 2032 C C . PHE B 1 67 ? -4.375 -17.609 11.703 1 98.25 67 PHE B C 1
ATOM 2034 O O . PHE B 1 67 ? -4.391 -17.125 12.828 1 98.25 67 PHE B O 1
ATOM 2041 N N . ARG B 1 68 ? -3.502 -17.297 10.766 1 98.06 68 ARG B N 1
ATOM 2042 C CA . ARG B 1 68 ? -2.529 -16.219 10.938 1 98.06 68 ARG B CA 1
ATOM 2043 C C . ARG B 1 68 ? -2.27 -15.492 9.625 1 98.06 68 ARG B C 1
ATOM 2045 O O . ARG B 1 68 ? -2.604 -16 8.555 1 98.06 68 ARG B O 1
ATOM 2052 N N . LEU B 1 69 ? -1.735 -14.367 9.734 1 98.5 69 LEU B N 1
ATOM 2053 C CA . LEU B 1 69 ? -1.392 -13.562 8.57 1 98.5 69 LEU B CA 1
ATOM 2054 C C . LEU B 1 69 ? -0.198 -14.156 7.828 1 98.5 69 LEU B C 1
ATOM 2056 O O . LEU B 1 69 ? 0.772 -14.594 8.453 1 98.5 69 LEU B O 1
ATOM 2060 N N . ASN B 1 70 ? -0.225 -14.203 6.512 1 98.25 70 ASN B N 1
ATOM 2061 C CA . ASN B 1 70 ? 0.898 -14.633 5.688 1 98.25 70 ASN B CA 1
ATOM 2062 C C . ASN B 1 70 ? 1.901 -13.508 5.469 1 98.25 70 ASN B C 1
ATOM 2064 O O . ASN B 1 70 ? 1.991 -12.953 4.371 1 98.25 70 ASN B O 1
ATOM 2068 N N . ASN B 1 71 ? 2.744 -13.289 6.387 1 97.88 71 ASN B N 1
ATOM 2069 C CA . ASN B 1 71 ? 3.619 -12.125 6.438 1 97.88 71 ASN B CA 1
ATOM 2070 C C . ASN B 1 71 ? 4.664 -12.156 5.324 1 97.88 71 ASN B C 1
ATOM 2072 O O . ASN B 1 71 ? 5.305 -11.148 5.035 1 97.88 71 ASN B O 1
ATOM 2076 N N . ASP B 1 72 ? 4.883 -13.273 4.645 1 96.38 72 ASP B N 1
ATOM 2077 C CA . ASP B 1 72 ? 5.898 -13.391 3.605 1 96.38 72 ASP B CA 1
ATOM 2078 C C . ASP B 1 72 ? 5.336 -13.008 2.238 1 96.38 72 ASP B C 1
ATOM 2080 O O . ASP B 1 72 ? 6.086 -12.836 1.277 1 96.38 72 ASP B O 1
ATOM 2084 N N . ASP B 1 73 ? 4.055 -12.891 2.219 1 97.56 73 ASP B N 1
ATOM 2085 C CA . ASP B 1 73 ? 3.381 -12.602 0.956 1 97.56 73 ASP B CA 1
ATOM 2086 C C . ASP B 1 73 ? 3.555 -11.141 0.559 1 97.56 73 ASP B C 1
ATOM 2088 O O . ASP B 1 73 ? 3.426 -10.242 1.396 1 97.56 73 ASP B O 1
ATOM 2092 N N . PHE B 1 74 ? 3.818 -10.898 -0.779 1 97.94 74 PHE B N 1
ATOM 2093 C CA . PHE B 1 74 ? 4.129 -9.547 -1.238 1 97.94 74 PHE B CA 1
ATOM 2094 C C . PHE B 1 74 ? 2.922 -8.625 -1.069 1 97.94 74 PHE B C 1
ATOM 2096 O O . PHE B 1 74 ? 3.074 -7.449 -0.74 1 97.94 74 PHE B O 1
ATOM 2103 N N . ALA B 1 75 ? 1.775 -9.133 -1.323 1 97.81 75 ALA B N 1
ATOM 2104 C CA . ALA B 1 75 ? 0.567 -8.32 -1.195 1 97.81 75 ALA B CA 1
ATOM 2105 C C . ALA B 1 75 ? 0.274 -8 0.267 1 97.81 75 ALA B C 1
ATOM 2107 O O . ALA B 1 75 ? -0.187 -6.902 0.588 1 97.81 75 ALA B O 1
ATOM 2108 N N . VAL B 1 76 ? 0.53 -8.906 1.162 1 98.25 76 VAL B N 1
ATOM 2109 C CA . VAL B 1 76 ? 0.303 -8.719 2.592 1 98.25 76 VAL B CA 1
ATOM 2110 C C . VAL B 1 76 ? 1.227 -7.625 3.119 1 98.25 76 VAL B C 1
ATOM 2112 O O . VAL B 1 76 ? 0.797 -6.754 3.883 1 98.25 76 VAL B O 1
ATOM 2115 N N . LYS B 1 77 ? 2.473 -7.688 2.668 1 98 77 LYS B N 1
ATOM 2116 C CA . LYS B 1 77 ? 3.408 -6.637 3.059 1 98 77 LYS B CA 1
ATOM 2117 C C . LYS B 1 77 ? 2.893 -5.262 2.648 1 98 77 LYS B C 1
ATOM 2119 O O . LYS B 1 77 ? 2.943 -4.312 3.436 1 98 77 LYS B O 1
ATOM 2124 N N . GLU B 1 78 ? 2.344 -5.199 1.49 1 97.94 78 GLU B N 1
ATOM 2125 C CA . GLU B 1 78 ? 1.854 -3.93 0.967 1 97.94 78 GLU B CA 1
ATOM 2126 C C . GLU B 1 78 ? 0.584 -3.486 1.688 1 97.94 78 GLU B C 1
ATOM 2128 O O . GLU B 1 78 ? 0.403 -2.299 1.966 1 97.94 78 GLU B O 1
ATOM 2133 N N . ILE B 1 79 ? -0.298 -4.426 2.018 1 98.31 79 ILE B N 1
ATOM 2134 C CA . ILE B 1 79 ? -1.531 -4.102 2.727 1 98.31 79 ILE B CA 1
ATOM 2135 C C . ILE B 1 79 ? -1.202 -3.562 4.117 1 98.31 79 ILE B C 1
ATOM 2137 O O . ILE B 1 79 ? -1.798 -2.58 4.562 1 98.31 79 ILE B O 1
ATOM 2141 N N . LYS B 1 80 ? -0.264 -4.234 4.77 1 98.06 80 LYS B N 1
ATOM 2142 C CA . LYS B 1 80 ? 0.168 -3.783 6.09 1 98.06 80 LYS B CA 1
ATOM 2143 C C . LYS B 1 80 ? 0.673 -2.346 6.039 1 98.06 80 LYS B C 1
ATOM 2145 O O . LYS B 1 80 ? 0.213 -1.494 6.805 1 98.06 80 LYS B O 1
ATOM 2150 N N . LYS B 1 81 ? 1.542 -2.158 5.137 1 97.88 81 LYS B N 1
ATOM 2151 C CA . LYS B 1 81 ? 2.141 -0.839 4.949 1 97.88 81 LYS B CA 1
ATOM 2152 C C . LYS B 1 81 ? 1.07 0.218 4.688 1 97.88 81 LYS B C 1
ATOM 2154 O O . LYS B 1 81 ? 1.032 1.249 5.363 1 97.88 81 LYS B O 1
ATOM 2159 N N . THR B 1 82 ? 0.22 -0.027 3.77 1 98.12 82 THR B N 1
ATOM 2160 C CA . THR B 1 82 ? -0.814 0.916 3.355 1 98.12 82 THR B CA 1
ATOM 2161 C C . THR B 1 82 ? -1.766 1.215 4.512 1 98.12 82 THR B C 1
ATOM 2163 O O . THR B 1 82 ? -2.127 2.371 4.742 1 98.12 82 THR B O 1
ATOM 2166 N N . TYR B 1 83 ? -2.105 0.201 5.25 1 97.88 83 TYR B N 1
ATOM 2167 C CA . TYR B 1 83 ? -3.023 0.366 6.375 1 97.88 83 TYR B CA 1
ATOM 2168 C C . TYR B 1 83 ? -2.467 1.354 7.391 1 97.88 83 TYR B C 1
ATOM 2170 O O . TYR B 1 83 ? -3.162 2.285 7.805 1 97.88 83 TYR B O 1
ATOM 2178 N N . TYR B 1 84 ? -1.267 1.183 7.746 1 97.56 84 TYR B N 1
ATOM 2179 C CA . TYR B 1 84 ? -0.697 2.029 8.789 1 97.56 84 TYR B CA 1
ATOM 2180 C C . TYR B 1 84 ? -0.426 3.434 8.258 1 97.56 84 TYR B C 1
ATOM 2182 O O . TYR B 1 84 ? -0.532 4.414 9 1 97.56 84 TYR B O 1
ATOM 2190 N N . LEU B 1 85 ? -0.076 3.523 6.98 1 97.56 85 LEU B N 1
ATOM 2191 C CA . LEU B 1 85 ? 0.091 4.855 6.402 1 97.56 85 LEU B CA 1
ATOM 2192 C C . LEU B 1 85 ? -1.229 5.617 6.41 1 97.56 85 LEU B C 1
ATOM 2194 O O . LEU B 1 85 ? -1.248 6.828 6.645 1 97.56 85 LEU B O 1
ATOM 2198 N N . LEU B 1 86 ? -2.303 4.902 6.137 1 97.25 86 LEU B N 1
ATOM 2199 C CA . LEU B 1 86 ? -3.623 5.52 6.184 1 97.25 86 LEU B CA 1
ATOM 2200 C C . LEU B 1 86 ? -3.973 5.945 7.605 1 97.25 86 LEU B C 1
ATOM 2202 O O . LEU B 1 86 ? -4.523 7.027 7.82 1 97.25 86 LEU B O 1
ATOM 2206 N N . LEU B 1 87 ? -3.641 5.102 8.547 1 96.81 87 LEU B N 1
ATOM 2207 C CA . LEU B 1 87 ? -3.867 5.422 9.953 1 96.81 87 LEU B CA 1
ATOM 2208 C C . LEU B 1 87 ? -3.078 6.66 10.359 1 96.81 87 LEU B C 1
ATOM 2210 O O . LEU B 1 87 ? -3.617 7.551 11.016 1 96.81 87 LEU B O 1
ATOM 2214 N N . LEU B 1 88 ? -1.864 6.707 9.969 1 97.69 88 LEU B N 1
ATOM 2215 C CA . LEU B 1 88 ? -0.989 7.828 10.297 1 97.69 88 LEU B CA 1
ATOM 2216 C C . LEU B 1 88 ? -1.49 9.117 9.656 1 97.69 88 LEU B C 1
ATOM 2218 O O . LEU B 1 88 ? -1.466 10.18 10.281 1 97.69 88 LEU B O 1
ATOM 2222 N N . LYS B 1 89 ? -1.898 9 8.453 1 97.06 89 LYS B N 1
ATOM 2223 C CA . LYS B 1 89 ? -2.447 10.172 7.77 1 97.06 89 LYS B CA 1
ATOM 2224 C C . LYS B 1 89 ? -3.668 10.711 8.508 1 97.06 89 LYS B C 1
ATOM 2226 O O . LYS B 1 89 ? -3.787 11.922 8.711 1 97.06 89 LYS B O 1
ATOM 2231 N N . GLU B 1 90 ? -4.52 9.812 8.805 1 96 90 GLU B N 1
ATOM 2232 C CA . GLU B 1 90 ? -5.727 10.18 9.539 1 96 90 GLU B CA 1
ATOM 2233 C C . GLU B 1 90 ? -5.387 10.945 10.812 1 96 90 GLU B C 1
ATOM 2235 O O . GLU B 1 90 ? -6.121 11.852 11.219 1 96 90 GLU B O 1
ATOM 2240 N N . LYS B 1 91 ? -4.297 10.57 11.422 1 96.88 91 LYS B N 1
ATOM 2241 C CA . LYS B 1 91 ? -3.93 11.18 12.695 1 96.88 91 LYS B CA 1
ATOM 2242 C C . LYS B 1 91 ? -3.045 12.406 12.484 1 96.88 91 LYS B C 1
ATOM 2244 O O . LYS B 1 91 ? -2.658 13.07 13.445 1 96.88 91 LYS B O 1
ATOM 2249 N N . GLY B 1 92 ? -2.699 12.703 11.297 1 96.62 92 GLY B N 1
ATOM 2250 C CA . GLY B 1 92 ? -2.035 13.953 10.977 1 96.62 92 GLY B CA 1
ATOM 2251 C C . GLY B 1 92 ? -0.522 13.859 11.047 1 96.62 92 GLY B C 1
ATOM 2252 O O . GLY B 1 92 ? 0.145 14.812 11.453 1 96.62 92 GLY B O 1
ATOM 2253 N N . ILE B 1 93 ? 0.047 12.758 10.641 1 98.19 93 ILE B N 1
ATOM 2254 C CA . ILE B 1 93 ? 1.489 12.555 10.734 1 98.19 93 ILE B CA 1
ATOM 2255 C C . ILE B 1 93 ? 2.211 13.625 9.914 1 98.19 93 ILE B C 1
ATOM 2257 O O . ILE B 1 93 ? 3.314 14.047 10.266 1 98.19 93 ILE B O 1
ATOM 2261 N N . GLN B 1 94 ? 1.588 14.125 8.867 1 97 94 GLN B N 1
ATOM 2262 C CA . GLN B 1 94 ? 2.203 15.094 7.973 1 97 94 GLN B CA 1
ATOM 2263 C C . GLN B 1 94 ? 2.396 16.438 8.672 1 97 94 GLN B C 1
ATOM 2265 O O . GLN B 1 94 ? 3.125 17.297 8.172 1 97 94 GLN B O 1
ATOM 2270 N N . ASN B 1 95 ? 1.808 16.578 9.773 1 97.81 95 ASN B N 1
ATOM 2271 C CA . ASN B 1 95 ? 1.822 17.875 10.453 1 97.81 95 ASN B CA 1
ATOM 2272 C C . ASN B 1 95 ? 2.795 17.875 11.625 1 97.81 95 ASN B C 1
ATOM 2274 O O . ASN B 1 95 ? 2.887 18.875 12.359 1 97.81 95 ASN B O 1
ATOM 2278 N N . ILE B 1 96 ? 3.549 16.859 11.82 1 98 96 ILE B N 1
ATOM 2279 C CA . ILE B 1 96 ? 4.387 16.766 13.008 1 98 96 ILE B CA 1
ATOM 2280 C C . ILE B 1 96 ? 5.555 17.734 12.898 1 98 96 ILE B C 1
ATOM 2282 O O . ILE B 1 96 ? 6.207 18.047 13.898 1 98 96 ILE B O 1
ATOM 2286 N N . CYS B 1 97 ? 5.918 18.125 11.703 1 96.81 97 CYS B N 1
ATOM 2287 C CA . CYS B 1 97 ? 6.988 19.094 11.484 1 96.81 97 CYS B CA 1
ATOM 2288 C C . CYS B 1 97 ? 6.531 20.203 10.555 1 96.81 97 CYS B C 1
ATOM 2290 O O . CYS B 1 97 ? 6.203 19.953 9.398 1 96.81 97 CYS B O 1
ATOM 2292 N N . LYS B 1 98 ? 6.559 21.391 10.984 1 89.19 98 LYS B N 1
ATOM 2293 C CA . LYS B 1 98 ? 6.027 22.531 10.242 1 89.19 98 LYS B CA 1
ATOM 2294 C C . LYS B 1 98 ? 7.004 22.984 9.156 1 89.19 98 LYS B C 1
ATOM 2296 O O . LYS B 1 98 ? 6.621 23.172 8 1 89.19 98 LYS B O 1
ATOM 2301 N N . ASN B 1 99 ? 8.305 23.156 9.422 1 93.44 99 ASN B N 1
ATOM 2302 C CA . ASN B 1 99 ? 9.281 23.781 8.523 1 93.44 99 ASN B CA 1
ATOM 2303 C C . ASN B 1 99 ? 10.406 22.812 8.172 1 93.44 99 ASN B C 1
ATOM 2305 O O . ASN B 1 99 ? 11.523 23.219 7.887 1 93.44 99 ASN B O 1
ATOM 2309 N N . CYS B 1 100 ? 10.031 21.609 8.031 1 96.62 100 CYS B N 1
ATOM 2310 C CA . CYS B 1 100 ? 11.102 20.656 7.727 1 96.62 100 CYS B CA 1
ATOM 2311 C C . CYS B 1 100 ? 11.273 20.5 6.223 1 96.62 100 CYS B C 1
ATOM 2313 O O . CYS B 1 100 ? 10.352 20.781 5.453 1 96.62 100 CYS B O 1
ATOM 2315 N N . SER B 1 101 ? 12.453 20.125 5.797 1 98.06 101 SER B N 1
ATOM 2316 C CA . SER B 1 101 ? 12.75 19.891 4.391 1 98.06 101 SER B CA 1
ATOM 2317 C C . SER B 1 101 ? 12.086 18.609 3.889 1 98.06 101 SER B C 1
ATOM 2319 O O . SER B 1 101 ? 11.609 18.562 2.75 1 98.06 101 SER B O 1
ATOM 2321 N N . SER B 1 102 ? 12.148 17.625 4.754 1 98.44 102 SER B N 1
ATOM 2322 C CA . SER B 1 102 ? 11.539 16.359 4.402 1 98.44 102 SER B CA 1
ATOM 2323 C C . SER B 1 102 ? 11.047 15.609 5.641 1 98.44 102 SER B C 1
ATOM 2325 O O . SER B 1 102 ? 11.609 15.766 6.727 1 98.44 102 SER B O 1
ATOM 2327 N N . LEU B 1 103 ? 10.023 14.906 5.512 1 98.69 103 LEU B N 1
ATOM 2328 C CA . LEU B 1 103 ? 9.461 13.977 6.492 1 98.69 103 LEU B CA 1
ATOM 2329 C C . LEU B 1 103 ? 9.203 12.617 5.863 1 98.69 103 LEU B C 1
ATOM 2331 O O . LEU B 1 103 ? 8.508 12.516 4.848 1 98.69 103 LEU B O 1
ATOM 2335 N N . ALA B 1 104 ? 9.805 11.578 6.441 1 98.69 104 ALA B N 1
ATOM 2336 C CA . ALA B 1 104 ? 9.68 10.258 5.82 1 98.69 104 ALA B CA 1
ATOM 2337 C C . ALA B 1 104 ? 9.555 9.164 6.879 1 98.69 104 ALA B C 1
ATOM 2339 O O . ALA B 1 104 ? 10.055 9.32 7.996 1 98.69 104 ALA B O 1
ATOM 2340 N N . ILE B 1 105 ? 8.852 8.117 6.512 1 98.69 105 ILE B N 1
ATOM 2341 C CA . ILE B 1 105 ? 8.828 6.871 7.27 1 98.69 105 ILE B CA 1
ATOM 2342 C C . ILE B 1 105 ? 9.852 5.895 6.684 1 98.69 105 ILE B C 1
ATOM 2344 O O . ILE B 1 105 ? 9.977 5.781 5.461 1 98.69 105 ILE B O 1
ATOM 2348 N N . TYR B 1 106 ? 10.617 5.234 7.504 1 98.12 106 TYR B N 1
ATOM 2349 C CA . TYR B 1 106 ? 11.586 4.258 7.027 1 98.12 106 TYR B CA 1
ATOM 2350 C C . TYR B 1 106 ? 11.625 3.037 7.945 1 98.12 106 TYR B C 1
ATOM 2352 O O . TYR B 1 106 ? 10.828 2.93 8.875 1 98.12 106 TYR B O 1
ATOM 2360 N N . GLY B 1 107 ? 12.438 2.025 7.555 1 96.31 107 GLY B N 1
ATOM 2361 C CA . GLY B 1 107 ? 12.5 0.816 8.359 1 96.31 107 GLY B CA 1
ATOM 2362 C C . GLY B 1 107 ? 11.445 -0.205 7.988 1 96.31 107 GLY B C 1
ATOM 2363 O O . GLY B 1 107 ? 11.016 -0.276 6.832 1 96.31 107 GLY B O 1
ATOM 2364 N N . SER B 1 108 ? 11.047 -0.975 8.922 1 96.88 108 SER B N 1
ATOM 2365 C CA . SER B 1 108 ? 10.195 -2.137 8.672 1 96.88 108 SER B CA 1
ATOM 2366 C C . SER B 1 108 ? 8.797 -1.715 8.258 1 96.88 108 SER B C 1
ATOM 2368 O O . SER B 1 108 ? 8.148 -2.4 7.461 1 96.88 108 SER B O 1
ATOM 2370 N N . PHE B 1 109 ? 8.281 -0.568 8.758 1 97.62 109 PHE B N 1
ATOM 2371 C CA . PHE B 1 109 ? 6.949 -0.114 8.375 1 97.62 109 PHE B CA 1
ATOM 2372 C C . PHE B 1 109 ? 6.93 0.343 6.922 1 97.62 109 PHE B C 1
ATOM 2374 O O . PHE B 1 109 ? 5.91 0.213 6.242 1 97.62 109 PHE B O 1
ATOM 2381 N N . ALA B 1 110 ? 8.047 0.839 6.406 1 97.06 110 ALA B N 1
ATOM 2382 C CA . ALA B 1 110 ? 8.133 1.272 5.012 1 97.06 110 ALA B CA 1
ATOM 2383 C C . ALA B 1 110 ? 8.195 0.076 4.07 1 97.06 110 ALA B C 1
ATOM 2385 O O . ALA B 1 110 ? 7.773 0.166 2.914 1 97.06 110 ALA B O 1
ATOM 2386 N N . SER B 1 111 ? 8.711 -1.041 4.555 1 94.62 111 SER B N 1
ATOM 2387 C CA . SER B 1 111 ? 8.836 -2.217 3.701 1 94.62 111 SER B CA 1
ATOM 2388 C C . SER B 1 111 ? 7.672 -3.176 3.902 1 94.62 111 SER B C 1
ATOM 2390 O O . SER B 1 111 ? 7.508 -4.133 3.141 1 94.62 111 SER B O 1
ATOM 2392 N N . GLY B 1 112 ? 6.883 -2.979 4.969 1 96.62 112 GLY B N 1
ATOM 2393 C CA . GLY B 1 112 ? 5.777 -3.871 5.273 1 96.62 112 GLY B CA 1
ATOM 2394 C C . GLY B 1 112 ? 6.199 -5.102 6.055 1 96.62 112 GLY B C 1
ATOM 2395 O O . GLY B 1 112 ? 5.414 -6.035 6.227 1 96.62 112 GLY B O 1
ATOM 2396 N N . GLU B 1 113 ? 7.422 -5.137 6.598 1 96.75 113 GLU B N 1
ATOM 2397 C CA . GLU B 1 113 ? 7.961 -6.324 7.25 1 96.75 113 GLU B CA 1
ATOM 2398 C C . GLU B 1 113 ? 7.816 -6.234 8.766 1 96.75 113 GLU B C 1
ATOM 2400 O O . GLU B 1 113 ? 8.305 -7.098 9.492 1 96.75 113 GLU B O 1
ATOM 2405 N N . PHE B 1 114 ? 7.059 -5.316 9.266 1 97.31 114 PHE B N 1
ATOM 2406 C CA . PHE B 1 114 ? 6.93 -5.066 10.695 1 97.31 114 PHE B CA 1
ATOM 2407 C C . PHE B 1 114 ? 6.055 -6.129 11.352 1 97.31 114 PHE B C 1
ATOM 2409 O O . PHE B 1 114 ? 5.316 -6.844 10.664 1 97.31 114 PHE B O 1
ATOM 2416 N N . ASP B 1 115 ? 6.219 -6.254 12.648 1 96.38 115 ASP B N 1
ATOM 2417 C CA . ASP B 1 115 ? 5.297 -7 13.508 1 96.38 115 ASP B CA 1
ATOM 2418 C C . ASP B 1 115 ? 4.785 -6.129 14.648 1 96.38 115 ASP B C 1
ATOM 2420 O O . ASP B 1 115 ? 4.934 -4.906 14.625 1 96.38 115 ASP B O 1
ATOM 2424 N N . GLU B 1 116 ? 4.082 -6.727 15.633 1 93.75 116 GLU B N 1
ATOM 2425 C CA . GLU B 1 116 ? 3.412 -5.961 16.688 1 93.75 116 GLU B CA 1
ATOM 2426 C C . GLU B 1 116 ? 4.426 -5.281 17.609 1 93.75 116 GLU B C 1
ATOM 2428 O O . GLU B 1 116 ? 4.086 -4.34 18.312 1 93.75 116 GLU B O 1
ATOM 2433 N N . LYS B 1 117 ? 5.617 -5.777 17.609 1 95.06 117 LYS B N 1
ATOM 2434 C CA . LYS B 1 117 ? 6.621 -5.25 18.531 1 95.06 117 LYS B CA 1
ATOM 2435 C C . LYS B 1 117 ? 7.477 -4.184 17.859 1 95.06 117 LYS B C 1
ATOM 2437 O O . LYS B 1 117 ? 8.297 -3.529 18.5 1 95.06 117 LYS B O 1
ATOM 2442 N N . SER B 1 118 ? 7.328 -4.027 16.547 1 97 118 SER B N 1
ATOM 2443 C CA . SER B 1 118 ? 8.133 -3.086 15.781 1 97 118 SER B CA 1
ATOM 2444 C C . SER B 1 118 ? 7.773 -1.643 16.109 1 97 118 SER B C 1
ATOM 2446 O O . SER B 1 118 ? 6.602 -1.323 16.328 1 97 118 SER B O 1
ATOM 2448 N N . ASP B 1 119 ? 8.75 -0.813 16.156 1 97.5 119 ASP B N 1
ATOM 2449 C CA . ASP B 1 119 ? 8.516 0.626 16.219 1 97.5 119 ASP B CA 1
ATOM 2450 C C . ASP B 1 119 ? 8.422 1.226 14.82 1 97.5 119 ASP B C 1
ATOM 2452 O O . ASP B 1 119 ? 8.875 0.619 13.844 1 97.5 119 ASP B O 1
ATOM 2456 N N . LEU B 1 120 ? 7.715 2.348 14.711 1 98.19 120 LEU B N 1
ATOM 2457 C CA . LEU B 1 120 ? 7.625 3.076 13.453 1 98.19 120 LEU B CA 1
ATOM 2458 C C . LEU B 1 120 ? 8.703 4.145 13.359 1 98.19 120 LEU B C 1
ATOM 2460 O O . LEU B 1 120 ? 8.719 5.094 14.148 1 98.19 120 LEU B O 1
ATOM 2464 N N . ASP B 1 121 ? 9.617 4.047 12.406 1 98.69 121 ASP B N 1
ATOM 2465 C CA . ASP B 1 121 ? 10.766 4.938 12.258 1 98.69 121 ASP B CA 1
ATOM 2466 C C . ASP B 1 121 ? 10.414 6.145 11.398 1 98.69 121 ASP B C 1
ATOM 2468 O O . ASP B 1 121 ? 9.938 5.992 10.266 1 98.69 121 ASP B O 1
ATOM 2472 N N . ILE B 1 122 ? 10.711 7.281 11.953 1 98.75 122 ILE B N 1
ATOM 2473 C CA . ILE B 1 122 ? 10.422 8.539 11.266 1 98.75 122 ILE B CA 1
ATOM 2474 C C . ILE B 1 122 ? 11.711 9.336 11.102 1 98.75 122 ILE B C 1
ATOM 2476 O O . ILE B 1 122 ? 12.492 9.477 12.047 1 98.75 122 ILE B O 1
ATOM 2480 N N . LEU B 1 123 ? 11.953 9.836 9.945 1 98.81 123 LEU B N 1
ATOM 2481 C CA . LEU B 1 123 ? 13.086 10.719 9.664 1 98.81 123 LEU B CA 1
ATOM 2482 C C . LEU B 1 123 ? 12.602 12.117 9.297 1 98.81 123 LEU B C 1
ATOM 2484 O O . LEU B 1 123 ? 11.734 12.273 8.43 1 98.81 123 LEU B O 1
ATOM 2488 N N . VAL B 1 124 ? 13.055 13.078 9.969 1 98.81 124 VAL B N 1
ATOM 2489 C CA . VAL B 1 124 ? 12.805 14.477 9.648 1 98.81 124 VAL B CA 1
ATOM 2490 C C . VAL B 1 124 ? 14.125 15.172 9.305 1 98.81 124 VAL B C 1
ATOM 2492 O O . VAL B 1 124 ? 15.07 15.133 10.086 1 98.81 124 VAL B O 1
ATOM 2495 N N . ILE B 1 125 ? 14.188 15.656 8.117 1 98.81 125 ILE B N 1
ATOM 2496 C CA . ILE B 1 125 ? 15.289 16.547 7.77 1 98.81 125 ILE B CA 1
ATOM 2497 C C . ILE B 1 125 ? 14.922 17.984 8.109 1 98.81 125 ILE B C 1
ATOM 2499 O O . ILE B 1 125 ? 14.148 18.625 7.395 1 98.81 125 ILE B O 1
ATOM 2503 N N . GLY B 1 126 ? 15.414 18.469 9.148 1 98 126 GLY B N 1
ATOM 2504 C CA . GLY B 1 126 ? 15.062 19.766 9.711 1 98 126 GLY B CA 1
ATOM 2505 C C . GLY B 1 126 ? 15.609 19.969 11.109 1 98 126 GLY B C 1
ATOM 2506 O O . GLY B 1 126 ? 16.703 19.5 11.438 1 98 126 GLY B O 1
ATOM 2507 N N . SER B 1 127 ? 14.875 20.75 11.945 1 97.06 127 SER B N 1
ATOM 2508 C CA . SER B 1 127 ? 15.328 21.078 13.297 1 97.06 127 SER B CA 1
ATOM 2509 C C . SER B 1 127 ? 14.375 20.516 14.344 1 97.06 127 SER B C 1
ATOM 2511 O O . SER B 1 127 ? 13.156 20.484 14.141 1 97.06 127 SER B O 1
ATOM 2513 N N . LYS B 1 128 ? 14.883 20.188 15.5 1 96.44 128 LYS B N 1
ATOM 2514 C CA . LYS B 1 128 ? 14.094 19.656 16.609 1 96.44 128 LYS B CA 1
ATOM 2515 C C . LYS B 1 128 ? 13.055 20.672 17.078 1 96.44 128 LYS B C 1
ATOM 2517 O O . LYS B 1 128 ? 11.977 20.297 17.547 1 96.44 128 LYS B O 1
ATOM 2522 N N . GLU B 1 129 ? 13.414 21.906 16.812 1 96.5 129 GLU B N 1
ATOM 2523 C CA . GLU B 1 129 ? 12.539 22.984 17.281 1 96.5 129 GLU B CA 1
ATOM 2524 C C . GLU B 1 129 ? 11.242 23.031 16.484 1 96.5 129 GLU B C 1
ATOM 2526 O O . GLU B 1 129 ? 10.242 23.609 16.938 1 96.5 129 GLU B O 1
ATOM 2531 N N . ASP B 1 130 ? 11.281 22.422 15.375 1 97.31 130 ASP B N 1
ATOM 2532 C CA . ASP B 1 130 ? 10.133 22.5 14.477 1 97.31 130 ASP B CA 1
ATOM 2533 C C . ASP B 1 130 ? 9.211 21.297 14.648 1 97.31 130 ASP B C 1
ATOM 2535 O O . ASP B 1 130 ? 8.18 21.188 13.984 1 97.31 130 ASP B O 1
ATOM 2539 N N . ILE B 1 131 ? 9.531 20.422 15.641 1 98.06 131 ILE B N 1
ATOM 2540 C CA . ILE B 1 131 ? 8.773 19.188 15.82 1 98.06 131 ILE B CA 1
ATOM 2541 C C . ILE B 1 131 ? 7.629 19.422 16.812 1 98.06 131 ILE B C 1
ATOM 2543 O O . ILE B 1 131 ? 7.82 20.047 17.859 1 98.06 131 ILE B O 1
ATOM 2547 N N . ASP B 1 132 ? 6.492 18.984 16.453 1 98.38 132 ASP B N 1
ATOM 2548 C CA . ASP B 1 132 ? 5.348 18.969 17.359 1 98.38 132 ASP B CA 1
ATOM 2549 C C . ASP B 1 132 ? 5.301 17.688 18.172 1 98.38 132 ASP B C 1
ATOM 2551 O O . ASP B 1 132 ? 4.547 16.766 17.859 1 98.38 132 ASP B O 1
ATOM 2555 N N . TYR B 1 133 ? 5.973 17.672 19.281 1 97.88 133 TYR B N 1
ATOM 2556 C CA . TYR B 1 133 ? 6.113 16.484 20.109 1 97.88 133 TYR B CA 1
ATOM 2557 C C . TYR B 1 133 ? 4.781 16.094 20.734 1 97.88 133 TYR B C 1
ATOM 2559 O O . TYR B 1 133 ? 4.531 14.922 21 1 97.88 133 TYR B O 1
ATOM 2567 N N . LYS B 1 134 ? 4.031 17.078 20.984 1 98.12 134 LYS B N 1
ATOM 2568 C CA . LYS B 1 134 ? 2.705 16.781 21.516 1 98.12 134 LYS B CA 1
ATOM 2569 C C . LYS B 1 134 ? 1.891 15.953 20.516 1 98.12 134 LYS B C 1
ATOM 2571 O O . LYS B 1 134 ? 1.297 14.938 20.891 1 98.12 134 LYS B O 1
ATOM 2576 N N . LEU B 1 135 ? 1.885 16.406 19.281 1 98.25 135 LEU B N 1
ATOM 2577 C CA . LEU B 1 135 ? 1.18 15.672 18.234 1 98.25 135 LEU B CA 1
ATOM 2578 C C . LEU B 1 135 ? 1.769 14.273 18.062 1 98.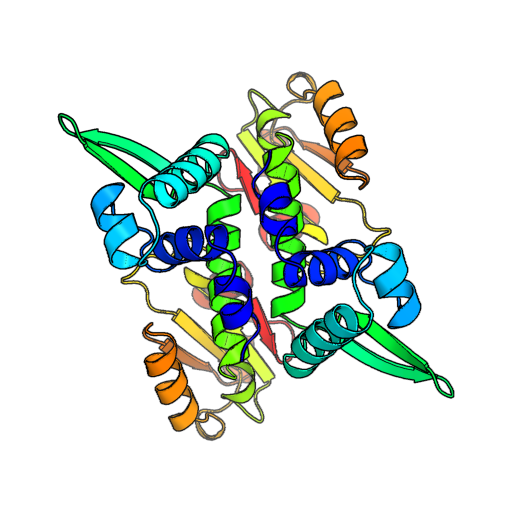25 135 LEU B C 1
ATOM 2580 O O . LEU B 1 135 ? 1.03 13.305 17.891 1 98.25 135 LEU B O 1
ATOM 2584 N N . LEU B 1 136 ? 3.068 14.188 18.109 1 98.19 136 LEU B N 1
ATOM 2585 C CA . LEU B 1 136 ? 3.752 12.906 17.984 1 98.19 136 LEU B CA 1
ATOM 2586 C C . LEU B 1 136 ? 3.268 11.922 19.047 1 98.19 136 LEU B C 1
ATOM 2588 O O . LEU B 1 136 ? 2.967 10.773 18.734 1 98.19 136 LEU B O 1
ATOM 2592 N N . ARG B 1 137 ? 3.172 12.375 20.266 1 98.25 137 ARG B N 1
ATOM 2593 C CA . ARG B 1 137 ? 2.717 11.539 21.375 1 98.25 137 ARG B CA 1
ATOM 2594 C C . ARG B 1 137 ? 1.257 11.133 21.188 1 98.25 137 ARG B C 1
ATOM 2596 O O . ARG B 1 137 ? 0.885 9.992 21.453 1 98.25 137 ARG B O 1
ATOM 2603 N N . GLU B 1 138 ? 0.458 12.055 20.75 1 98.31 138 GLU B N 1
ATOM 2604 C CA . GLU B 1 138 ? -0.952 11.773 20.5 1 98.31 138 GLU B CA 1
ATOM 2605 C C . GLU B 1 138 ? -1.114 10.695 19.438 1 98.31 138 GLU B C 1
ATOM 2607 O O . GLU B 1 138 ? -1.939 9.789 19.578 1 98.31 138 GLU B O 1
ATOM 2612 N N . ILE B 1 139 ? -0.333 10.836 18.406 1 98.19 139 ILE B N 1
ATOM 2613 C CA . ILE B 1 139 ? -0.393 9.867 17.312 1 98.19 139 ILE B CA 1
ATOM 2614 C C . ILE B 1 139 ? 0.024 8.492 17.828 1 98.19 139 ILE B C 1
ATOM 2616 O O . ILE B 1 139 ? -0.635 7.488 17.547 1 98.19 139 ILE B O 1
ATOM 2620 N N . GLU B 1 140 ? 1.126 8.43 18.562 1 97.81 140 GLU B N 1
ATOM 2621 C CA . GLU B 1 140 ? 1.608 7.184 19.141 1 97.81 140 GLU B CA 1
ATOM 2622 C C . GLU B 1 140 ? 0.516 6.496 19.953 1 97.81 140 GLU B C 1
ATOM 2624 O O . GLU B 1 140 ? 0.304 5.289 19.828 1 97.81 140 GLU B O 1
ATOM 2629 N N . GLU B 1 141 ? -0.126 7.258 20.734 1 97.5 141 GLU B N 1
ATOM 2630 C CA . GLU B 1 141 ? -1.176 6.738 21.594 1 97.5 141 GLU B CA 1
ATOM 2631 C C . GLU B 1 141 ? -2.371 6.242 20.781 1 97.5 141 GLU B C 1
ATOM 2633 O O . GLU B 1 141 ? -2.922 5.18 21.078 1 97.5 141 GLU B O 1
ATOM 2638 N N . ARG B 1 142 ? -2.697 7 19.812 1 96.25 142 ARG B N 1
ATOM 2639 C CA . ARG B 1 142 ? -3.904 6.699 19.047 1 96.25 142 ARG B CA 1
ATOM 2640 C C . ARG B 1 142 ? -3.676 5.527 18.094 1 96.25 142 ARG B C 1
ATOM 2642 O O . ARG B 1 142 ? -4.574 4.707 17.891 1 96.25 142 ARG B O 1
ATOM 2649 N N . VAL B 1 143 ? -2.527 5.422 17.562 1 95.88 143 VAL B N 1
ATOM 2650 C CA . VAL B 1 143 ? -2.215 4.383 16.578 1 95.88 143 VAL B CA 1
ATOM 2651 C C . VAL B 1 143 ? -1.783 3.107 17.312 1 95.88 143 VAL B C 1
ATOM 2653 O O . VAL B 1 143 ? -1.955 2.004 16.781 1 95.88 143 VAL B O 1
ATOM 2656 N N . GLY B 1 144 ? -1.248 3.213 18.453 1 95.5 144 GLY B N 1
ATOM 2657 C CA . GLY B 1 144 ? -0.848 2.064 19.25 1 95.5 144 GLY B CA 1
ATOM 2658 C C . GLY B 1 144 ? 0.504 1.503 18.859 1 95.5 144 GLY B C 1
ATOM 2659 O O . GLY B 1 144 ? 0.727 0.293 18.938 1 95.5 144 GLY B O 1
ATOM 2660 N N . VAL B 1 145 ? 1.321 2.199 18.266 1 96.5 145 VAL B N 1
ATOM 2661 C CA . VAL B 1 145 ? 2.674 1.816 17.875 1 96.5 145 VAL B CA 1
ATOM 2662 C C . VAL B 1 145 ? 3.672 2.857 18.375 1 96.5 145 VAL B C 1
ATOM 2664 O O . VAL B 1 145 ? 3.395 4.059 18.344 1 96.5 145 VAL B O 1
ATOM 2667 N N . SER B 1 146 ? 4.762 2.396 18.859 1 97.19 146 SER B N 1
ATOM 2668 C CA . SER B 1 146 ? 5.812 3.316 19.266 1 97.19 146 SER B CA 1
ATOM 2669 C C . SER B 1 146 ? 6.434 4.027 18.078 1 97.19 146 SER B C 1
ATOM 2671 O O . SER B 1 146 ? 6.766 3.395 17.062 1 97.19 146 SER B O 1
ATOM 2673 N N . LEU B 1 147 ? 6.543 5.359 18.188 1 98 147 LEU B N 1
ATOM 2674 C CA . LEU B 1 147 ? 7.164 6.148 17.125 1 98 147 LEU B CA 1
ATOM 2675 C C . LEU B 1 147 ? 8.594 6.516 17.484 1 98 147 LEU B C 1
ATOM 2677 O O . LEU B 1 147 ? 8.852 7.055 18.578 1 98 147 LEU B O 1
ATOM 2681 N N . GLN B 1 148 ? 9.555 6.184 16.672 1 98.19 148 GLN B N 1
ATOM 2682 C CA . GLN B 1 148 ? 10.961 6.508 16.859 1 98.19 148 GLN B CA 1
ATOM 2683 C C . GLN B 1 148 ? 11.398 7.613 15.898 1 98.19 148 GLN B C 1
ATOM 2685 O O . GLN B 1 148 ? 11.508 7.387 14.688 1 98.19 148 GLN B O 1
ATOM 2690 N N . LEU B 1 149 ? 11.719 8.758 16.438 1 98.5 149 LEU B N 1
ATOM 2691 C CA . LEU B 1 149 ? 11.984 9.945 15.633 1 98.5 149 LEU B CA 1
ATOM 2692 C C . LEU B 1 149 ? 13.484 10.195 15.516 1 98.5 149 LEU B C 1
ATOM 2694 O O . LEU B 1 149 ? 14.195 10.195 16.516 1 98.5 149 LEU B O 1
ATOM 2698 N N . THR B 1 150 ? 13.961 10.344 14.32 1 98.62 150 THR B N 1
ATOM 2699 C CA . THR B 1 150 ? 15.312 10.812 14.016 1 98.62 150 THR B CA 1
ATOM 2700 C C . THR B 1 150 ? 15.258 12.164 13.305 1 98.62 150 THR B C 1
ATOM 2702 O O . THR B 1 150 ? 14.594 12.305 12.273 1 98.62 150 THR B O 1
ATOM 2705 N N . VAL B 1 151 ? 15.867 13.164 13.906 1 98.69 151 VAL B N 1
ATOM 2706 C CA . VAL B 1 151 ? 15.922 14.492 13.305 1 98.69 151 VAL B CA 1
ATOM 2707 C C . VAL B 1 151 ? 17.359 14.812 12.898 1 98.69 151 VAL B C 1
ATOM 2709 O O . VAL B 1 151 ? 18.281 14.742 13.727 1 98.69 151 VAL B O 1
ATOM 2712 N N . LEU B 1 152 ? 17.547 15.133 11.641 1 98.56 152 LEU B N 1
ATOM 2713 C CA . LEU B 1 152 ? 18.859 15.5 11.125 1 98.56 152 LEU B CA 1
ATOM 2714 C C . LEU B 1 152 ? 18.812 16.844 10.406 1 98.56 152 LEU B C 1
ATOM 2716 O O . LEU B 1 152 ? 17.891 17.109 9.625 1 98.56 152 LEU B O 1
ATOM 2720 N N . PRO B 1 153 ? 19.781 17.703 10.695 1 98.06 153 PRO B N 1
ATOM 2721 C CA . PRO B 1 153 ? 19.859 18.906 9.883 1 98.06 153 PRO B CA 1
ATOM 2722 C C . PRO B 1 153 ? 20.203 18.625 8.422 1 98.06 153 PRO B C 1
ATOM 2724 O O . PRO B 1 153 ? 20.859 17.625 8.125 1 98.06 153 PRO B O 1
ATOM 2727 N N . PHE B 1 154 ? 19.766 19.516 7.566 1 97.62 154 PHE B N 1
ATOM 2728 C CA . PHE B 1 154 ? 19.922 19.344 6.125 1 97.62 154 PHE B CA 1
ATOM 2729 C C . PHE B 1 154 ? 21.375 19.094 5.77 1 97.62 154 PHE B C 1
ATOM 2731 O O . PHE B 1 154 ? 21.688 18.172 5.012 1 97.62 154 PHE B O 1
ATOM 2738 N N . TYR B 1 155 ? 22.344 19.906 6.328 1 97.88 155 TYR B N 1
ATOM 2739 C CA . TYR B 1 155 ? 23.75 19.797 5.98 1 97.88 155 TYR B CA 1
ATOM 2740 C C . TYR B 1 155 ? 24.312 18.438 6.375 1 97.88 155 TYR B C 1
ATOM 2742 O O . TYR B 1 155 ? 25.109 17.859 5.645 1 97.88 155 TYR B O 1
ATOM 2750 N N . LYS B 1 156 ? 23.891 17.922 7.508 1 98.25 156 LYS B N 1
ATOM 2751 C CA . LYS B 1 156 ? 24.344 16.625 7.961 1 98.25 156 LYS B CA 1
ATOM 2752 C C . LYS B 1 156 ? 23.812 15.508 7.062 1 98.25 156 LYS B C 1
ATOM 2754 O O . LYS B 1 156 ? 24.531 14.578 6.707 1 98.25 156 LYS B O 1
ATOM 2759 N N . TRP B 1 157 ? 22.547 15.562 6.684 1 98.25 157 TRP B N 1
ATOM 2760 C CA . TRP B 1 157 ? 21.938 14.578 5.801 1 98.25 157 TRP B CA 1
ATOM 2761 C C . TRP B 1 157 ? 22.641 14.539 4.453 1 98.25 157 TRP B C 1
ATOM 2763 O O . TRP B 1 157 ? 22.969 13.461 3.949 1 98.25 157 TRP B O 1
ATOM 2773 N N . GLU B 1 158 ? 22.906 15.695 3.922 1 97.75 158 GLU B N 1
ATOM 2774 C CA . GLU B 1 158 ? 23.594 15.781 2.635 1 97.75 158 GLU B CA 1
ATOM 2775 C C . GLU B 1 158 ? 25 15.188 2.717 1 97.75 158 GLU B C 1
ATOM 2777 O O . GLU B 1 158 ? 25.438 14.5 1.796 1 97.75 158 GLU B O 1
ATOM 2782 N N . LYS B 1 159 ? 25.656 15.469 3.799 1 98.31 159 LYS B N 1
ATOM 2783 C CA . LYS B 1 159 ? 26.984 14.914 4.016 1 98.31 159 LYS B CA 1
ATOM 2784 C C . LYS B 1 159 ? 26.938 13.391 4.082 1 98.31 159 LYS B C 1
ATOM 2786 O O . LYS B 1 159 ? 27.781 12.719 3.49 1 98.31 159 LYS B O 1
ATOM 2791 N N . MET B 1 160 ? 25.906 12.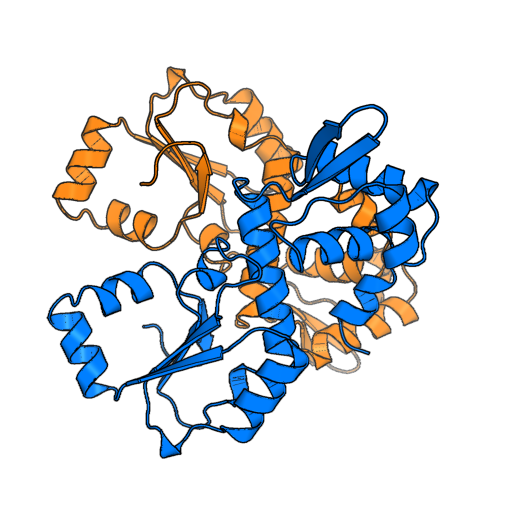906 4.789 1 98.12 160 MET B N 1
ATOM 2792 C CA . MET B 1 160 ? 25.75 11.461 4.918 1 98.12 160 MET B CA 1
ATOM 2793 C C . MET B 1 160 ? 25.484 10.82 3.559 1 98.12 160 MET B C 1
ATOM 2795 O O . MET B 1 160 ? 26.016 9.75 3.266 1 98.12 160 MET B O 1
ATOM 2799 N N . LYS B 1 161 ? 24.688 11.445 2.77 1 96.56 161 LYS B N 1
ATOM 2800 C CA . LYS B 1 161 ? 24.422 10.945 1.425 1 96.56 161 LYS B CA 1
ATOM 2801 C C . LYS B 1 161 ? 25.688 10.891 0.592 1 96.56 161 LYS B C 1
ATOM 2803 O O . LYS B 1 161 ? 25.984 9.883 -0.059 1 96.56 161 LYS B O 1
ATOM 2808 N N . GLU B 1 162 ? 26.406 11.953 0.626 1 96.81 162 GLU B N 1
ATOM 2809 C CA . GLU B 1 162 ? 27.641 12.078 -0.138 1 96.81 162 GLU B CA 1
ATOM 2810 C C . GLU B 1 162 ? 28.641 10.992 0.248 1 96.81 162 GLU B C 1
ATOM 2812 O O . GLU B 1 162 ? 29.344 10.445 -0.611 1 96.81 162 GLU B O 1
ATOM 2817 N N . GLU B 1 163 ? 28.672 10.711 1.451 1 97.56 163 GLU B N 1
ATOM 2818 C CA . GLU B 1 163 ? 29.641 9.75 1.974 1 97.56 163 GLU B CA 1
ATOM 2819 C C . GLU B 1 163 ? 29.109 8.32 1.855 1 97.56 163 GLU B C 1
ATOM 2821 O O . GLU B 1 163 ? 29.766 7.375 2.311 1 97.56 163 GLU B O 1
ATOM 2826 N N . LYS B 1 164 ? 27.938 8.148 1.296 1 94.38 164 LYS B N 1
ATOM 2827 C CA . LYS B 1 164 ? 27.312 6.84 1.143 1 94.38 164 LYS B CA 1
ATOM 2828 C C . LYS B 1 164 ? 27.172 6.133 2.488 1 94.38 164 LYS B C 1
ATOM 2830 O O . LYS B 1 164 ? 27.531 4.957 2.615 1 94.38 164 LYS B O 1
ATOM 2835 N N . ASP B 1 165 ? 26.797 7.004 3.447 1 97.19 165 ASP B N 1
ATOM 2836 C CA . ASP B 1 165 ? 26.547 6.465 4.781 1 97.19 165 ASP B CA 1
ATOM 2837 C C . ASP B 1 165 ? 25.516 5.332 4.734 1 97.19 165 ASP B C 1
ATOM 2839 O O . ASP B 1 165 ? 24.516 5.426 4.027 1 97.19 165 ASP B O 1
ATOM 2843 N N . HIS B 1 166 ? 25.766 4.25 5.492 1 96.81 166 HIS B N 1
ATOM 2844 C CA . HIS B 1 166 ? 24.938 3.047 5.43 1 96.81 166 HIS B CA 1
ATOM 2845 C C . HIS B 1 166 ? 23.5 3.344 5.82 1 96.81 166 HIS B C 1
ATOM 2847 O O . HIS B 1 166 ? 22.562 2.807 5.219 1 96.81 166 HIS B O 1
ATOM 2853 N N . PHE B 1 167 ? 23.328 4.16 6.836 1 97.62 167 PHE B N 1
ATOM 2854 C CA . PHE B 1 167 ? 22 4.547 7.266 1 97.62 167 PHE B CA 1
ATOM 2855 C C . PHE B 1 167 ? 21.266 5.312 6.164 1 97.62 167 PHE B C 1
ATOM 2857 O O . PHE B 1 167 ? 20.141 4.98 5.809 1 97.62 167 PHE B O 1
ATOM 2864 N N . ALA B 1 168 ? 21.859 6.285 5.656 1 97.38 168 ALA B N 1
ATOM 2865 C CA . ALA B 1 168 ? 21.281 7.109 4.605 1 97.38 168 ALA B CA 1
ATOM 2866 C C . ALA B 1 168 ? 20.906 6.262 3.391 1 97.38 168 ALA B C 1
ATOM 2868 O O . ALA B 1 168 ? 19.812 6.406 2.834 1 97.38 168 ALA B O 1
ATOM 2869 N N . GLU B 1 169 ? 21.781 5.352 3.057 1 94.88 169 GLU B N 1
ATOM 2870 C CA . GLU B 1 169 ? 21.531 4.496 1.902 1 94.88 169 GLU B CA 1
ATOM 2871 C C . GLU B 1 169 ? 20.328 3.588 2.148 1 94.88 169 GLU B C 1
ATOM 2873 O O . GLU B 1 169 ? 19.5 3.379 1.251 1 94.88 169 GLU B O 1
ATOM 2878 N N . SER B 1 170 ? 20.281 3.104 3.316 1 94.94 170 SER B N 1
ATOM 2879 C CA . SER B 1 170 ? 19.172 2.213 3.656 1 94.94 170 SER B CA 1
ATOM 2880 C C . SER B 1 170 ? 17.844 2.955 3.643 1 94.94 170 SER B C 1
ATOM 2882 O O . SER B 1 170 ? 16.828 2.428 3.164 1 94.94 170 SER B O 1
ATOM 2884 N N . VAL B 1 171 ? 17.797 4.18 4.125 1 97.06 171 VAL B N 1
ATOM 2885 C CA . VAL B 1 171 ? 16.594 4.988 4.16 1 97.06 171 VAL B CA 1
ATOM 2886 C C . VAL B 1 171 ? 16.172 5.34 2.734 1 97.06 171 VAL B C 1
ATOM 2888 O O . VAL B 1 171 ? 14.992 5.223 2.385 1 97.06 171 VAL B O 1
ATOM 2891 N N . ILE B 1 172 ? 17.125 5.707 2.008 1 94.25 172 ILE B N 1
ATOM 2892 C CA . ILE B 1 172 ? 16.828 6.109 0.636 1 94.25 172 ILE B CA 1
ATOM 2893 C C . ILE B 1 172 ? 16.281 4.922 -0.145 1 94.25 172 ILE B C 1
ATOM 2895 O O . ILE B 1 172 ? 15.352 5.074 -0.948 1 94.25 172 ILE B O 1
ATOM 2899 N N . ARG B 1 173 ? 16.797 3.791 0.142 1 90.38 173 ARG B N 1
ATOM 2900 C CA . ARG B 1 173 ? 16.375 2.588 -0.57 1 90.38 173 ARG B CA 1
ATOM 2901 C C . ARG B 1 173 ? 14.953 2.197 -0.199 1 90.38 173 ARG B C 1
ATOM 2903 O O . ARG B 1 173 ? 14.18 1.761 -1.055 1 90.38 173 ARG B O 1
ATOM 2910 N N . LYS B 1 174 ? 14.633 2.385 1.051 1 92.81 174 LYS B N 1
ATOM 2911 C CA . LYS B 1 174 ? 13.32 1.953 1.531 1 92.81 174 LYS B CA 1
ATOM 2912 C C . LYS B 1 174 ? 12.703 2.996 2.461 1 92.81 174 LYS B C 1
ATOM 2914 O O . LYS B 1 174 ? 12.977 3.002 3.662 1 92.81 174 LYS B O 1
ATOM 2919 N N . HIS B 1 175 ? 11.938 3.883 1.931 1 97.19 175 HIS B N 1
ATOM 2920 C CA . HIS B 1 175 ? 11.211 4.879 2.711 1 97.19 175 HIS B CA 1
ATOM 2921 C C . HIS B 1 175 ? 9.906 5.27 2.023 1 97.19 175 HIS B C 1
ATOM 2923 O O . HIS B 1 175 ? 9.68 4.914 0.864 1 97.19 175 HIS B O 1
ATOM 2929 N N . VAL B 1 176 ? 9.086 5.836 2.756 1 97.88 176 VAL B N 1
ATOM 2930 C CA . VAL B 1 176 ? 7.902 6.508 2.229 1 97.88 176 VAL B CA 1
ATOM 2931 C C . VAL B 1 176 ? 7.977 8 2.531 1 97.88 176 VAL B C 1
ATOM 2933 O O . VAL B 1 176 ? 8.023 8.406 3.695 1 97.88 176 VAL B O 1
ATOM 2936 N N . LEU B 1 177 ? 8.078 8.812 1.499 1 98 177 LEU B N 1
ATOM 2937 C CA . LEU B 1 177 ? 8.086 10.258 1.682 1 98 177 LEU B CA 1
ATOM 2938 C C . LEU B 1 177 ? 6.699 10.773 2.055 1 98 177 LEU B C 1
ATOM 2940 O O . LEU B 1 177 ? 5.738 10.57 1.311 1 98 177 LEU B O 1
ATOM 2944 N N . ILE B 1 178 ? 6.609 11.359 3.178 1 98.31 178 ILE B N 1
ATOM 2945 C CA . ILE B 1 178 ? 5.336 11.883 3.666 1 98.31 178 ILE B CA 1
ATOM 2946 C C . ILE B 1 178 ? 5.129 13.305 3.162 1 98.31 178 ILE B C 1
ATOM 2948 O O . ILE B 1 178 ? 4.035 13.664 2.719 1 98.31 178 ILE B O 1
ATOM 2952 N N . LYS B 1 179 ? 6.164 14.039 3.289 1 96.88 179 LYS B N 1
ATOM 2953 C CA . LYS B 1 179 ? 6.094 15.422 2.834 1 96.88 179 LYS B CA 1
ATOM 2954 C C . LYS B 1 179 ? 7.492 16 2.607 1 96.88 179 LYS B C 1
ATOM 2956 O O . LYS B 1 179 ? 8.469 15.516 3.18 1 96.88 179 LYS B O 1
ATOM 2961 N N . GLY B 1 180 ? 7.492 17 1.723 1 97 180 GLY B N 1
ATOM 2962 C CA . GLY B 1 180 ? 8.742 17.703 1.49 1 97 180 GLY B CA 1
ATOM 2963 C C . GLY B 1 180 ? 9.5 17.203 0.277 1 97 180 GLY B C 1
ATOM 2964 O O . GLY B 1 180 ? 8.906 16.625 -0.634 1 97 180 GLY B O 1
ATOM 2965 N N . ALA B 1 181 ? 10.75 17.484 0.208 1 96.62 181 ALA B N 1
ATOM 2966 C CA . ALA B 1 181 ? 11.602 17.156 -0.936 1 96.62 181 ALA B CA 1
ATOM 2967 C C . ALA B 1 181 ? 12.031 15.695 -0.893 1 96.62 181 ALA B C 1
ATOM 2969 O O . ALA B 1 181 ? 12.156 15.109 0.185 1 96.62 181 ALA B O 1
ATOM 2970 N N . PRO B 1 182 ? 12.211 15.172 -2.1 1 94.81 182 PRO B N 1
ATOM 2971 C CA . PRO B 1 182 ? 12.758 13.812 -2.137 1 94.81 182 PRO B CA 1
ATOM 2972 C C . PRO B 1 182 ? 14.086 13.688 -1.398 1 94.81 182 PRO B C 1
ATOM 2974 O O . PRO B 1 182 ? 14.875 14.633 -1.38 1 94.81 182 PRO B O 1
ATOM 2977 N N . LEU B 1 183 ? 14.266 12.586 -0.796 1 94.38 183 LEU B N 1
ATOM 2978 C CA . LEU B 1 183 ? 15.5 12.336 -0.048 1 94.38 183 LEU B CA 1
ATOM 2979 C C . LEU B 1 183 ? 16.656 12.008 -0.99 1 94.38 183 LEU B C 1
ATOM 2981 O O . LEU B 1 183 ? 16.438 11.422 -2.055 1 94.38 183 LEU B O 1
#

Radius of gyration: 21.24 Å; Cα contacts (8 Å, |Δi|>4): 603; chains: 2; bounding box: 57×57×44 Å

Secondary structure (DSSP, 8-state):
--HHHHHTTSHHHHHHHHHHHSTT-EEEHHHHHHHHT--HHHHHHHHHHHHHTTSEEEEEETTEEEEEE-TTSHHHHHHHHHHHHHHHHHTTGGGSBSS-SEEEEETHHHHT---TTPPEEEEEES-GGGB-HHHHHHHHHHHTS-EEEEEE-HHHHHHHHHTT-HHHHHHHHSEEEEEES--/--HHHHHTTSHHHHHHHHHHHSTT--EEHHHHHHHHT--HHHHHHHHHHHHHTTSEEEEEETTEEEEEE-TTSHHHHHHHHHHHHHHHHHHTGGGSBSS-SEEEEETHHHHT---TTPPEEEEEES-GGGB-HHHHHHHHHHHTS-EEEEEE-HHHHHHHHHTT-HHHHHHHHSEEEEE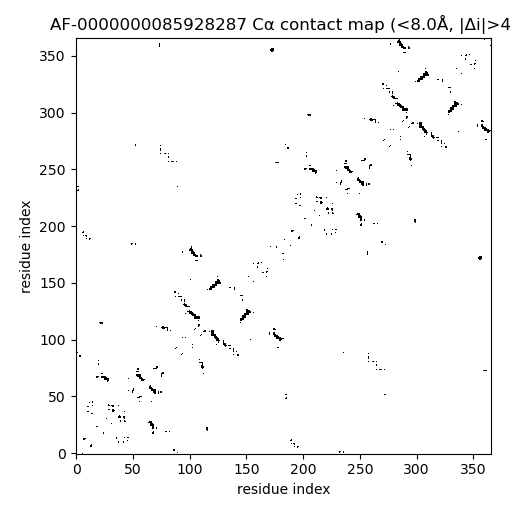ES--

Organism: NCBI:txid2866384

Sequence (366 aa):
MSMLEHFKKFTGFKVLEYFLLHPTCEIHLKELARALKISSGSAKLYCDLFESEGILLSRRKGNLRLFRLNNDDFAVKEIKKTYYLLLLKEKGIQNICKNCSSLAIYGSFASGEFDEKSDLDILVIGSKEDIDYKLLREIEERVGVSLQLTVLPFYKWEKMKEEKDHFAESVIRKHVLIKGAPLMSMLEHFKKFTGFKVLEYFLLHPTCEIHLKELARALKISSGSAKLYCDLFESEGILLSRRKGNLRLFRLNNDDFAVKEIKKTYYLLLLKEKGIQNICKNCSSLAIYGSFASGEFDEKSDLDILVIGSKEDIDYKLLREIEERVGVSLQLTVLPFYKWEKMKEEKDHFAESVIRKHVLIKGAPL

InterPro domains:
  IPR002934 Polymerase, nucleotidyl transferase domain [PF01909] (102-170)
  IPR043519 Nucleotidyltransferase superfamily [G3DSA:3.30.460.10] (72-173)
  IPR043519 Nucleotidyltransferase superfamily [SSF81301] (99-179)
  IPR052038 Type VII TA system antitoxin [PTHR33571] (76-173)

pLDDT: mean 96.69, std 2.19, range [82.81, 98.81]

Solvent-accessible surface area (backbone atoms only — not comparable to full-atom values): 19394 Å² total; per-residue (Å²): 131,54,72,69,62,56,46,47,72,34,65,60,46,43,57,51,47,53,36,63,69,33,36,82,48,70,43,39,51,67,59,47,10,61,76,68,72,50,52,57,66,57,38,46,52,42,53,50,51,36,33,76,70,50,46,27,42,74,49,74,57,89,92,41,57,32,36,29,43,29,70,85,32,48,53,44,14,38,48,44,27,37,51,52,45,46,54,38,52,74,64,42,59,72,62,31,45,78,78,43,53,23,34,29,36,21,58,40,47,47,65,20,70,52,50,75,84,45,58,42,35,34,42,32,33,30,56,76,87,44,48,37,61,66,57,50,52,50,39,28,65,73,72,69,41,53,71,45,80,44,73,36,44,59,71,57,50,53,51,33,52,75,67,62,30,68,66,49,51,52,39,66,42,36,50,41,66,58,44,67,54,85,127,132,53,72,69,60,56,46,48,74,33,64,59,46,43,57,51,47,53,34,63,69,34,37,82,48,70,44,37,52,65,59,48,10,60,75,69,71,50,50,58,66,58,38,46,51,44,52,50,50,37,35,76,70,50,45,27,42,70,48,73,57,88,94,39,57,32,38,29,44,28,69,85,33,49,54,42,14,38,48,43,29,38,52,51,45,46,53,37,52,75,64,42,59,75,60,31,43,78,77,41,51,22,34,30,36,22,57,41,47,47,66,21,69,51,50,75,84,45,58,42,36,33,42,33,31,29,58,74,85,43,47,38,61,67,56,50,52,51,39,28,64,72,72,69,42,54,70,45,80,45,73,36,43,60,72,57,50,51,49,34,52,75,67,60,30,68,65,49,50,50,40,65,43,36,50,41,68,58,43,68,54,85,125

Nearest PDB structures (foldseek):
  3gw2-assembly1_A-2  TM=8.255E-01  e=1.605E-03  Mycobacterium tuberculosis variant bovis AF2122/97
  2kko-assembly1_B  TM=7.872E-01  e=1.190E-03  Mycobacterium tuberculosis variant bovis
  4ooi-assembly1_A  TM=6.536E-01  e=3.100E-03  Vibrio cholerae O1 biovar El Tor str. N16961
  2vxz-assembly1_A  TM=6.707E-01  e=7.164E-03  Pyrobaculum spherical virus
  4a6d-assembly1_A  TM=5.243E-01  e=7.164E-03  Homo sapiens

=== Feature glossary ===
Feature key, reading from the visual/contextual features back to the raw sequence:

Rendered structure images. Six rendered views show the 3D structure from the faces of a cube — i.e. along ±x, ±y, ±z. Rendering representation is drawn randomly per protein from cartoon (secondary-structure ribbons), sticks (backbone bonds), or molecular surface; coloring is either N→C rainbow (blue at the N-terminus through red at the C-terminus) or one color per chain.

Contact-map, Ramachandran, and PAE plots. The contact map is a binary N×N matrix image: pixel (i, j) is dark where Cα_i and Cα_j are within 8 Å and |i−j|>4. Because the |i−j|>4 filter removes local helical contacts, off-diagonal stripes parallel to the main diagonal indicate parallel β-sheets; stripes perpendicular to it indicate antiparallel β-sheets. The Ramachandran plot scatters every residue's (φ, ψ) pair against the sterically allowed regions. The PAE heatmap renders the predicted-aligned-error matrix.

InterPro / GO / CATH / organism. Database cross-references. InterPro integrates a dozen domain/family signature databases into unified entries with residue-range hits. GO terms attach function/process/location labels with evidence codes. CATH codes position the fold in a four-level structural taxonomy. Organism is the NCBI-taxonomy species name.

Nearest PDB structures. The Foldseek neighbor list gives the closest experimentally determined structures in the PDB, ranked by structural alignment. TM-score near 1 means near-identical fold; near 0.3 means only rough topology match. This is how one finds what a novel AlphaFold prediction most resembles in the solved-structure universe.

Predicted aligned error. PAE(i, j) answers: if I align the predicted and true structures on residue i, how far off (in Å) do I expect residue j to be? A block-diagonal PAE matrix with low values on the blocks and high values off-diagonal is the signature of a multi-domain protein with confidently predicted domains but uncertain inter-domain orientation.

Solvent-accessible surface area. Accessible surface area quantifies burial. A residue with SASA near zero is packed into the hydrophobic core; one with SASA >100 Å² sits on the surface. Computed here via the Shrake–Rupley numerical algorithm with a 1.4 Å probe.

B-factor. B-factor (Debye–Waller factor) reflects atomic displacement in the crystal lattice. It is an experimental observable (units Å²), not a prediction; low values mean the atom is pinned down, high values mean it moves or is heterogeneous across the crystal.

pLDDT. For AlphaFold models, the B-factor field carries pLDDT — the model's own estimate of local accuracy on a 0–100 scale. Regions with pLDDT<50 should be treated as essentially unmodeled; they often correspond to intrinsically disordered segments.

Backbone torsions (φ/ψ). φ (phi) and ψ (psi) are the two rotatable backbone dihedrals per residue: φ is the C(i-1)–N–Cα–C torsion, ψ is the N–Cα–C–N(i+1) torsion, both in degrees on (−180°, 180°]. α-helical residues cluster near (−60°, −45°); β-strand residues near (−120°, +130°). A Ramachandran plot is simply a scatter of (φ, ψ) for every residue.

Radius of gyration, Cα contacts, bounding box. Radius of gyration (Rg) is the root-mean-square distance of Cα atoms from their centroid — a single number for overall size and compactness. A globular domain of N residues has Rg ≈ 2.2·N^0.38 Å; an extended or disordered chain has a much larger Rg. The Cα contact count is the number of residue pairs whose Cα atoms are within 8 Å and are more than four positions apart in sequence — a standard proxy for tertiary packing density. The bounding box is the smallest axis-aligned box enclosing all Cα atoms.

Secondary structure (3-state, P-SEA). Three-state secondary structure (P-SEA) collapses the eight DSSP classes into helix (a), strand (b), and coil (c). P-SEA assigns these from Cα geometry alone — distances and angles — without requiring backbone oxygens, so it works on any Cα trace.

Secondary structure (8-state, DSSP). DSSP 8-state secondary structure assigns each residue one of H (α-helix), G (3₁₀-helix), I (π-helix), E (extended β-strand), B (isolated β-bridge), T (hydrogen-bonded turn), S (bend), or '-' (coil). The assignment is computed from backbone hydrogen-bond geometry via the Kabsch–Sander algorithm.

Foldseek 3Di. A 3Di character summarizes, for each residue, the relative orientation of the Cα frame of its nearest spatial neighbor. Because it encodes fold topology rather than chemistry, 3Di alignments detect remote structural similarity that sequence alignment misses.

mmCIF coordinates. The mmCIF block holds the 3D Cartesian coordinates of each backbone atom (N, Cα, C, O) in ångströms. mmCIF is the PDB's canonical archive format — a tagged-loop text representation of the atomic model.

Sequence. Sequence gives the chain of amino acids in standard one-letter code (A=alanine, C=cysteine, …, Y=tyrosine), read N→C. It is the only feature that is directly encoded by the gene; all structural features are derived from the folded form of this sequence.